Protein AF-A0A7C8UZ06-F1 (afdb_monomer_lite)

Foldseek 3Di:
DPAQVLVVLVVDDAVPQQWHWDDAAPFIWIDRLPFFFDKIKGWADPPQDPVNVLVVVLLRQQLLLQCLVPLADASVVSRVVNNVCVVVSPSPDDSPPDPDPFDKAWDDDNTMIMIFTWPDQFDALPNDFDQPPDQDPNDGHIQGTWGDHNCVSSVDTDHDDPVSVVSCVVPVCSSSLRVSNTTRTNHPVSVVVD

pLDDT: mean 77.58, std 14.59, range [37.75, 96.0]

Radius of gyration: 18.13 Å; chains: 1; bounding box: 40×34×57 Å

Secondary structure (DSSP, 8-state):
-PPPHHHHHHHSPTTSTTEEEEEETTEEEEEETTSSB--EEEEPPTT--HHHHHHHHHHHHHHHHHHHH-TTS-HHHHHHHHHHTGGGS-TTS-TTSSSS--EEEEEE-SSEEEEEEES-SEE-SSSS--EEEEEETTEEEE-PPEE--GGGGGT-----SHHHHHHHHH-THHHHHHHHTTB-BSSHHHHTT-

InterPro domains:
  IPR009163 Ap4A phosphorylase 1/2 [PTHR38420] (28-189)
  IPR019200 ATP adenylyltransferase, C-terminal [PF09830] (34-184)
  IPR043171 Ap4A phosphorylase 1/2-like [G3DSA:3.30.428.70] (11-193)

Organism: Orbilia oligospora (NCBI:txid2813651)

Sequence (194 aa):
MDELWAKQIFDASPGENGIVEGKVGNLKVRYQSKVMYKHYFMKIHEGCEQEELWRMYSTLLSLAEYTLSHPTISADVVLREIDERWDSISTTQRPMDVDIPFSYNMAFTKEWMGILPRTTETVYVVDQEEESGAVVDGVAVKCPGLNLNGTAMAGMALVRTRKEMNVVLADPGYIARTIGGIGVPQQEAHRASL

Structure (mmCIF, N/CA/C/O backbone):
data_AF-A0A7C8UZ06-F1
#
_entry.id   AF-A0A7C8UZ06-F1
#
loop_
_atom_site.group_PDB
_atom_site.id
_atom_site.type_symbol
_atom_site.label_atom_id
_atom_site.label_alt_id
_atom_site.label_comp_id
_atom_site.label_asym_id
_atom_site.label_entity_id
_atom_site.label_seq_id
_atom_site.pdbx_PDB_ins_code
_atom_site.Cartn_x
_atom_site.Cartn_y
_atom_site.Cartn_z
_atom_site.occupancy
_atom_site.B_iso_or_equiv
_atom_site.auth_seq_id
_atom_site.auth_comp_id
_atom_site.auth_asym_id
_atom_site.auth_atom_id
_atom_site.pdbx_PDB_model_num
ATOM 1 N N . MET A 1 1 ? -15.569 -6.379 -16.287 1.00 37.75 1 MET A N 1
ATOM 2 C CA . MET A 1 1 ? -14.500 -5.465 -15.845 1.00 37.75 1 MET A CA 1
ATOM 3 C C . MET A 1 1 ? -14.201 -5.918 -14.439 1.00 37.75 1 MET A C 1
ATOM 5 O O . MET A 1 1 ? -15.062 -5.737 -13.588 1.00 37.75 1 MET A O 1
ATOM 9 N N . ASP A 1 2 ? -13.109 -6.650 -14.254 1.00 46.25 2 ASP A N 1
ATOM 10 C CA . ASP A 1 2 ? -12.741 -7.151 -12.932 1.00 46.25 2 ASP A CA 1
ATOM 11 C C . ASP A 1 2 ? -12.525 -5.949 -12.009 1.00 46.25 2 ASP A C 1
ATOM 13 O O . ASP A 1 2 ? -11.940 -4.941 -12.412 1.00 46.25 2 ASP A O 1
ATOM 17 N N . GLU A 1 3 ? -13.113 -6.004 -10.819 1.00 55.41 3 GLU A N 1
ATOM 18 C CA . GLU A 1 3 ? -13.092 -4.895 -9.869 1.00 55.41 3 GLU A CA 1
ATOM 19 C C . GLU A 1 3 ? -11.652 -4.530 -9.484 1.00 55.41 3 GLU A C 1
ATOM 21 O O . GLU A 1 3 ? -10.770 -5.391 -9.469 1.00 55.41 3 GLU A O 1
ATOM 26 N N . LEU A 1 4 ? -11.409 -3.249 -9.166 1.00 63.16 4 LEU A N 1
ATOM 27 C CA . LEU A 1 4 ? -10.105 -2.770 -8.693 1.00 63.16 4 LEU A CA 1
ATOM 28 C C . LEU A 1 4 ? -9.598 -3.699 -7.580 1.00 63.16 4 LEU A C 1
ATOM 30 O O . LEU A 1 4 ? -10.337 -3.989 -6.642 1.00 63.16 4 LEU A O 1
ATOM 34 N N . TRP A 1 5 ? -8.343 -4.145 -7.650 1.00 70.00 5 TRP A N 1
ATOM 35 C CA . TRP A 1 5 ? -7.801 -5.134 -6.702 1.00 70.00 5 TRP A CA 1
ATOM 36 C C . TRP A 1 5 ? -7.900 -4.682 -5.230 1.00 70.00 5 TRP A C 1
ATOM 38 O O . TRP A 1 5 ? -8.079 -5.500 -4.331 1.00 70.00 5 TRP A O 1
ATOM 48 N N . ALA A 1 6 ? -7.856 -3.369 -4.984 1.00 67.12 6 ALA A N 1
ATOM 49 C CA . ALA A 1 6 ? -8.066 -2.779 -3.663 1.00 67.12 6 ALA A CA 1
ATOM 50 C C . ALA A 1 6 ? -9.500 -2.965 -3.129 1.00 67.12 6 ALA A C 1
ATOM 52 O O . ALA A 1 6 ? -9.703 -2.924 -1.926 1.00 67.12 6 ALA A O 1
ATOM 53 N N . LYS A 1 7 ? -10.498 -3.193 -3.990 1.00 71.81 7 LYS A N 1
ATOM 54 C CA . LYS A 1 7 ? -11.861 -3.569 -3.583 1.00 71.81 7 LYS A CA 1
ATOM 55 C C . LYS A 1 7 ? -11.932 -5.055 -3.218 1.00 71.81 7 LYS A C 1
ATOM 57 O O . LYS A 1 7 ? -12.437 -5.412 -2.158 1.00 71.81 7 LYS A O 1
ATOM 62 N N . GLN A 1 8 ? -11.274 -5.896 -4.018 1.00 77.56 8 GLN A N 1
ATOM 63 C CA . GLN A 1 8 ? -11.192 -7.344 -3.790 1.00 77.56 8 GLN A CA 1
ATOM 64 C C . GLN A 1 8 ? -10.600 -7.696 -2.414 1.00 77.56 8 GLN A C 1
ATOM 66 O O . GLN A 1 8 ? -10.986 -8.700 -1.817 1.00 77.56 8 GLN A O 1
ATOM 71 N N . ILE A 1 9 ? -9.703 -6.858 -1.870 1.00 83.88 9 ILE A N 1
ATOM 72 C CA . ILE A 1 9 ? -9.133 -7.059 -0.526 1.00 83.88 9 ILE A CA 1
ATOM 73 C C . ILE A 1 9 ? -10.192 -7.007 0.591 1.00 83.88 9 ILE A C 1
ATOM 75 O O . ILE A 1 9 ? -9.979 -7.561 1.672 1.00 83.88 9 ILE A O 1
ATOM 79 N N . PHE A 1 10 ? -11.321 -6.333 0.353 1.00 85.81 10 PHE A N 1
ATOM 80 C CA . PHE A 1 10 ? -12.413 -6.171 1.312 1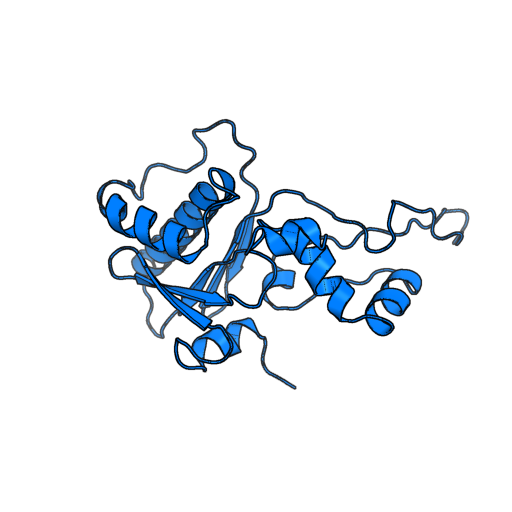.00 85.81 10 PHE A CA 1
ATOM 81 C C . PHE A 1 10 ? -13.588 -7.112 1.066 1.00 85.81 10 PHE A C 1
ATOM 83 O O . PHE A 1 10 ? -14.359 -7.339 2.000 1.00 85.81 10 PHE A O 1
ATOM 90 N N . ASP A 1 11 ? -13.697 -7.667 -0.140 1.00 84.12 11 ASP A N 1
ATOM 91 C CA . ASP A 1 11 ? -14.756 -8.609 -0.508 1.00 84.12 11 ASP A CA 1
ATOM 92 C C . ASP A 1 11 ? -14.395 -10.063 -0.169 1.00 84.12 11 ASP A C 1
ATOM 94 O O . ASP A 1 11 ? -15.278 -10.869 0.114 1.00 84.12 11 ASP A O 1
ATOM 98 N N . ALA A 1 12 ? -13.103 -10.400 -0.138 1.00 82.25 12 ALA A N 1
ATOM 99 C CA . ALA A 1 12 ? -12.632 -11.723 0.268 1.00 82.25 12 ALA A CA 1
ATOM 100 C C . ALA A 1 12 ? -12.393 -11.839 1.788 1.00 82.25 12 ALA A C 1
ATOM 102 O O . ALA A 1 12 ? -12.172 -10.846 2.503 1.00 82.25 12 ALA A O 1
ATOM 103 N N . SER A 1 13 ? -12.442 -13.078 2.290 1.00 85.00 13 SER A N 1
ATOM 104 C CA . SER A 1 13 ? -12.234 -13.365 3.712 1.00 85.00 13 SER A CA 1
ATOM 105 C C . SER A 1 13 ? -10.745 -13.285 4.075 1.00 85.00 13 SER A C 1
ATOM 107 O O . SER A 1 13 ? -9.892 -13.673 3.272 1.00 85.00 13 SER A O 1
ATOM 109 N N . PRO A 1 14 ? -10.383 -12.831 5.291 1.00 85.25 14 PRO A N 1
ATOM 110 C CA . PRO A 1 14 ? -9.006 -12.940 5.768 1.00 85.25 14 PRO A CA 1
ATOM 111 C C . PRO A 1 14 ? -8.499 -14.389 5.695 1.00 85.25 14 PRO A C 1
ATOM 113 O O . PRO A 1 14 ? -9.213 -15.320 6.058 1.00 85.25 14 PRO A O 1
ATOM 116 N N . GLY A 1 15 ? -7.266 -14.576 5.223 1.00 81.31 15 GLY A N 1
ATOM 117 C CA . GLY A 1 15 ? -6.659 -15.885 4.960 1.00 81.31 15 GLY A CA 1
ATOM 118 C C . GLY A 1 15 ? -6.875 -16.401 3.533 1.00 81.31 15 GLY A C 1
ATOM 119 O O . GLY A 1 15 ? -6.100 -17.234 3.062 1.00 81.31 15 GLY A O 1
ATOM 120 N N . GLU A 1 16 ? -7.857 -15.874 2.798 1.00 84.88 16 GLU A N 1
ATOM 121 C CA . GLU A 1 16 ? -8.071 -16.218 1.393 1.00 84.88 16 GLU A CA 1
ATOM 122 C C . GLU A 1 16 ? -7.206 -15.353 0.479 1.00 84.88 16 GLU A C 1
ATOM 124 O O . GLU A 1 16 ? -6.967 -14.172 0.728 1.00 84.88 16 GLU A O 1
ATOM 129 N N . ASN A 1 17 ? -6.720 -15.945 -0.614 1.00 82.19 17 ASN A N 1
ATOM 130 C CA . ASN A 1 17 ? -5.980 -15.236 -1.660 1.00 82.19 17 ASN A CA 1
ATOM 131 C C . ASN A 1 17 ? -4.790 -14.391 -1.170 1.00 82.19 17 ASN A C 1
ATOM 133 O O . ASN A 1 17 ? -4.358 -13.499 -1.889 1.00 82.19 17 ASN A O 1
ATOM 137 N N . GLY A 1 18 ? -4.216 -14.708 -0.003 1.00 85.88 18 GLY A N 1
ATOM 138 C CA . GLY A 1 18 ? -3.097 -13.972 0.594 1.00 85.88 18 GLY A CA 1
ATOM 139 C C . GLY A 1 18 ? -3.490 -12.696 1.346 1.00 85.88 18 GLY A C 1
ATOM 140 O O . GLY A 1 18 ? -2.602 -11.956 1.772 1.00 85.88 18 GLY A O 1
ATOM 141 N N . ILE A 1 19 ? -4.784 -12.440 1.539 1.00 91.06 19 ILE A N 1
ATOM 142 C CA . ILE A 1 19 ? -5.275 -11.314 2.333 1.00 91.06 19 ILE A CA 1
ATOM 143 C C . ILE A 1 19 ? -5.019 -11.601 3.805 1.00 91.06 19 ILE A C 1
ATOM 145 O O . ILE A 1 19 ? -5.432 -12.634 4.331 1.00 91.06 19 ILE A O 1
ATOM 149 N N . VAL A 1 20 ? -4.373 -10.662 4.480 1.00 93.19 20 VAL A N 1
ATOM 150 C CA . VAL A 1 20 ? -4.134 -10.716 5.919 1.00 93.19 20 VAL A CA 1
ATOM 151 C C . VAL A 1 20 ? -4.866 -9.550 6.568 1.00 93.19 20 VAL A C 1
ATOM 153 O O . VAL A 1 20 ? -4.785 -8.422 6.086 1.00 93.19 20 VAL A O 1
ATOM 156 N N . GLU A 1 21 ? -5.594 -9.829 7.649 1.00 95.31 21 GLU A N 1
ATOM 157 C CA . GLU A 1 21 ? -6.237 -8.822 8.498 1.00 95.31 21 GLU A CA 1
ATOM 158 C C . GLU A 1 21 ? -5.517 -8.788 9.846 1.00 95.31 21 GLU A C 1
ATOM 160 O O . GLU A 1 21 ? -5.348 -9.817 10.499 1.00 95.31 21 GLU A O 1
ATOM 165 N N . GLY A 1 22 ? -5.103 -7.595 10.248 1.00 94.25 22 GLY A N 1
ATOM 166 C CA . GLY A 1 22 ? -4.663 -7.281 11.596 1.00 94.25 22 GLY A CA 1
ATOM 167 C C . GLY A 1 22 ? -5.470 -6.115 12.153 1.00 94.25 22 GLY A C 1
ATOM 168 O O . GLY A 1 22 ? -6.496 -5.703 11.598 1.00 94.25 22 GLY A O 1
ATOM 169 N N . LYS A 1 23 ? -4.994 -5.562 13.262 1.00 94.25 23 LYS A N 1
ATOM 170 C CA . LYS A 1 23 ? -5.592 -4.389 13.888 1.00 94.25 23 LYS A CA 1
ATOM 171 C C . LYS A 1 23 ? -4.517 -3.462 14.427 1.00 94.25 23 LYS A C 1
ATOM 173 O O . LYS A 1 23 ? -3.405 -3.907 14.689 1.00 94.25 23 LYS A O 1
ATOM 178 N N . VAL A 1 24 ? -4.895 -2.204 14.590 1.00 90.62 24 VAL A N 1
ATOM 179 C CA . VAL A 1 24 ? -4.159 -1.201 15.352 1.00 90.62 24 VAL A CA 1
ATOM 180 C C . VAL A 1 24 ? -5.181 -0.470 16.222 1.00 90.62 24 VAL A C 1
ATOM 182 O O . VAL A 1 24 ? -6.122 0.145 15.713 1.00 90.62 24 VAL A O 1
ATOM 185 N N . GLY A 1 25 ? -5.066 -0.619 17.538 1.00 88.62 25 GLY A N 1
ATOM 186 C CA . GLY A 1 25 ? -6.110 -0.250 18.481 1.00 88.62 25 GLY A CA 1
ATOM 187 C C . GLY A 1 25 ? -7.406 -1.016 18.199 1.00 88.62 25 GLY A C 1
ATOM 188 O O . GLY A 1 25 ? -7.462 -2.249 18.236 1.00 88.62 25 GLY A O 1
ATOM 189 N N . ASN A 1 26 ? -8.476 -0.276 17.909 1.00 89.50 26 ASN A N 1
ATOM 190 C CA . ASN A 1 26 ? -9.778 -0.822 17.520 1.00 89.50 26 ASN A CA 1
ATOM 191 C C . ASN A 1 26 ? -9.995 -0.866 15.997 1.00 89.50 26 ASN A C 1
ATOM 193 O O . ASN A 1 26 ? -11.056 -1.300 15.546 1.00 89.50 26 ASN A O 1
ATOM 197 N N . LEU A 1 27 ? -9.026 -0.407 15.206 1.00 92.75 27 LEU A N 1
ATOM 198 C CA . LEU A 1 27 ? -9.174 -0.258 13.768 1.00 92.75 27 LEU A CA 1
ATOM 199 C C . LEU A 1 27 ? -8.621 -1.475 13.031 1.00 92.75 27 LEU A C 1
ATOM 201 O O . LEU A 1 27 ? -7.516 -1.939 13.307 1.00 92.75 27 LEU A O 1
ATOM 205 N N . LYS A 1 28 ? -9.385 -1.983 12.062 1.00 95.19 28 LYS A N 1
ATOM 206 C CA . LYS A 1 28 ? -8.977 -3.119 11.229 1.00 95.19 28 LYS A CA 1
ATOM 207 C C . LYS A 1 28 ? -8.118 -2.656 10.064 1.00 95.19 28 LYS A C 1
ATOM 209 O O . LYS A 1 28 ? -8.512 -1.754 9.323 1.00 95.19 28 LYS A O 1
ATOM 214 N N . VAL A 1 29 ? -6.992 -3.331 9.867 1.00 96.00 29 VAL A N 1
ATOM 215 C CA . VAL A 1 29 ? -6.051 -3.048 8.783 1.00 96.00 29 VAL A CA 1
ATOM 216 C C . VAL A 1 29 ? -5.825 -4.320 7.978 1.00 96.00 29 VAL A C 1
ATOM 218 O O . VAL A 1 29 ? -5.604 -5.389 8.545 1.00 96.00 29 VAL A O 1
ATOM 221 N N . ARG A 1 30 ? -5.879 -4.217 6.650 1.00 95.19 30 ARG A N 1
ATOM 222 C CA . ARG A 1 30 ? -5.634 -5.324 5.720 1.00 95.19 30 ARG A CA 1
ATOM 223 C C . ARG A 1 30 ? -4.439 -5.055 4.819 1.00 95.19 30 ARG A C 1
ATOM 225 O O . ARG A 1 30 ? -4.183 -3.914 4.444 1.00 95.19 30 ARG A O 1
ATOM 232 N N . TYR A 1 31 ? -3.754 -6.120 4.425 1.00 93.31 31 TYR A N 1
ATOM 233 C CA . TYR A 1 31 ? -2.749 -6.098 3.362 1.00 93.31 31 TYR A CA 1
ATOM 234 C C . TYR A 1 31 ? -2.773 -7.405 2.561 1.00 93.31 31 TYR A C 1
ATOM 236 O O . TYR A 1 31 ? -3.315 -8.419 3.003 1.00 93.31 31 TYR A O 1
ATOM 244 N N . GLN A 1 32 ? -2.192 -7.381 1.364 1.00 90.12 32 GLN A N 1
ATOM 245 C CA . GLN A 1 32 ? -2.092 -8.521 0.459 1.00 90.12 32 GLN A CA 1
ATOM 246 C C . GLN A 1 32 ? -0.661 -9.075 0.470 1.00 90.12 32 GLN A C 1
ATOM 248 O O . GLN A 1 32 ? 0.247 -8.512 -0.135 1.00 90.12 32 GLN A O 1
ATOM 253 N N . SER A 1 33 ? -0.457 -10.208 1.140 1.00 88.81 33 SER A N 1
ATOM 254 C CA . SER A 1 33 ? 0.863 -10.836 1.313 1.00 88.81 33 SER A CA 1
ATOM 255 C C . SER A 1 33 ? 1.511 -11.325 0.013 1.00 88.81 33 SER A C 1
ATOM 257 O O . SER A 1 33 ? 2.730 -11.482 -0.032 1.00 88.81 33 SER A O 1
ATOM 259 N N . LYS A 1 34 ? 0.720 -11.559 -1.044 1.00 84.50 34 LYS A N 1
ATOM 260 C CA . LYS A 1 34 ? 1.221 -11.987 -2.362 1.00 84.50 34 LYS A CA 1
ATOM 261 C C . LYS A 1 34 ? 1.750 -10.841 -3.224 1.00 84.50 34 LYS A C 1
ATOM 263 O O . LYS A 1 34 ? 2.386 -11.091 -4.243 1.00 84.50 34 LYS A O 1
ATOM 268 N N . VAL A 1 35 ? 1.466 -9.595 -2.855 1.00 83.62 35 VAL A N 1
ATOM 269 C CA . VAL A 1 35 ? 1.994 -8.419 -3.552 1.00 83.62 35 VAL A CA 1
ATOM 270 C C . VAL A 1 35 ? 3.430 -8.174 -3.084 1.00 83.62 35 VAL A C 1
ATOM 272 O O . VAL A 1 35 ? 3.765 -8.382 -1.920 1.00 83.62 35 VAL A O 1
ATOM 275 N N . MET A 1 36 ? 4.305 -7.759 -4.003 1.00 83.62 36 MET A N 1
ATOM 276 C CA . MET A 1 36 ? 5.751 -7.709 -3.748 1.00 83.62 36 MET A CA 1
ATOM 277 C C . MET A 1 36 ? 6.188 -6.622 -2.759 1.00 83.62 36 MET A C 1
ATOM 279 O O . MET A 1 36 ? 7.301 -6.695 -2.240 1.00 83.62 36 MET A O 1
ATOM 283 N N . TYR A 1 37 ? 5.319 -5.659 -2.461 1.00 87.19 37 TYR A N 1
ATOM 284 C CA . TYR A 1 37 ? 5.580 -4.506 -1.605 1.00 87.19 37 TYR A CA 1
ATOM 285 C C . TYR A 1 37 ? 4.543 -4.380 -0.487 1.00 87.19 37 TYR A C 1
ATOM 287 O O . TYR A 1 37 ? 3.369 -4.728 -0.649 1.00 87.19 37 TYR A O 1
ATOM 295 N N . LYS A 1 38 ? 4.977 -3.794 0.626 1.00 91.69 38 LYS A N 1
ATOM 296 C CA . LYS A 1 38 ? 4.145 -3.479 1.781 1.00 91.69 38 LYS A CA 1
ATOM 297 C C . LYS A 1 38 ? 3.203 -2.335 1.469 1.00 91.69 38 LYS A C 1
ATOM 299 O O . LYS A 1 38 ? 3.581 -1.315 0.894 1.00 91.69 38 LYS A O 1
ATOM 304 N N . HIS A 1 39 ? 1.969 -2.525 1.884 1.00 92.88 39 HIS A N 1
ATOM 305 C CA . HIS A 1 39 ? 0.884 -1.574 1.763 1.00 92.88 39 HIS A CA 1
ATOM 306 C C . HIS A 1 39 ? -0.143 -1.912 2.839 1.00 92.88 39 HIS A C 1
ATOM 308 O O . HIS A 1 39 ? -0.201 -3.050 3.304 1.00 92.88 39 HIS A O 1
ATOM 314 N N . TYR A 1 40 ? -0.961 -0.941 3.217 1.00 94.94 40 TYR A N 1
ATOM 315 C CA . TYR A 1 40 ? -1.958 -1.121 4.265 1.00 94.94 40 TYR A CA 1
ATOM 316 C C . TYR A 1 40 ? -3.256 -0.455 3.839 1.00 94.94 40 TYR A C 1
ATOM 318 O O . TYR A 1 40 ? -3.235 0.667 3.337 1.00 94.94 40 TYR A O 1
ATOM 326 N N . PHE A 1 41 ? -4.375 -1.144 4.035 1.00 94.94 41 PHE A N 1
ATOM 327 C CA . PHE A 1 41 ? -5.705 -0.674 3.678 1.00 94.94 41 PHE A CA 1
ATOM 328 C C . PHE A 1 41 ? -6.660 -0.773 4.857 1.00 94.94 41 PHE A C 1
ATOM 330 O O . PHE A 1 41 ? -6.600 -1.703 5.659 1.00 94.94 41 PHE A O 1
ATOM 337 N N . MET A 1 42 ? -7.596 0.162 4.919 1.00 95.19 42 MET A N 1
ATOM 338 C CA . MET A 1 42 ? -8.674 0.185 5.897 1.00 95.19 42 MET A CA 1
ATOM 339 C C . MET A 1 42 ? -9.994 0.448 5.186 1.00 95.19 42 MET A C 1
ATOM 341 O O . MET A 1 42 ? -10.056 1.271 4.270 1.00 95.19 42 MET A O 1
ATOM 345 N N . LYS A 1 43 ? -11.047 -0.255 5.603 1.00 93.94 43 LYS A N 1
ATOM 346 C CA . LYS A 1 43 ? -12.386 -0.084 5.039 1.00 93.94 43 LYS A CA 1
ATOM 347 C C . LYS A 1 43 ? -13.024 1.168 5.629 1.00 93.94 43 LYS A C 1
ATOM 349 O O . LYS A 1 43 ? -13.019 1.332 6.844 1.00 93.94 43 LYS A O 1
ATOM 354 N N . ILE A 1 44 ? -13.584 2.013 4.776 1.00 93.38 44 ILE A N 1
ATOM 355 C CA . ILE A 1 44 ? -14.446 3.125 5.173 1.00 93.38 44 ILE A CA 1
ATOM 356 C C . ILE A 1 44 ? -15.870 2.592 5.104 1.00 93.38 44 ILE A C 1
ATOM 358 O O . ILE A 1 44 ? -16.324 2.142 4.050 1.00 93.38 44 ILE A O 1
ATOM 362 N N . HIS A 1 45 ? -16.561 2.577 6.238 1.00 90.12 45 HIS A N 1
ATOM 363 C CA . HIS A 1 45 ? -17.964 2.192 6.265 1.00 90.12 45 HIS A CA 1
ATOM 364 C C . HIS A 1 45 ? -18.867 3.394 5.983 1.00 90.12 45 HIS A C 1
ATOM 366 O O . HIS A 1 45 ? -18.469 4.556 6.089 1.00 90.12 45 HIS A O 1
ATOM 372 N N . GLU A 1 46 ? -20.117 3.106 5.636 1.00 90.12 46 GLU A N 1
ATOM 373 C CA . GLU A 1 46 ? -21.142 4.135 5.519 1.00 90.12 46 GLU A CA 1
ATOM 374 C C . GLU A 1 46 ? -21.336 4.836 6.876 1.00 90.12 46 GLU A C 1
ATOM 376 O O . GLU A 1 46 ? -21.371 4.180 7.919 1.00 90.12 46 GLU A O 1
ATOM 381 N N . GLY A 1 47 ? -21.394 6.170 6.871 1.00 90.25 47 GLY A N 1
ATOM 382 C CA . GLY A 1 47 ? -21.493 6.975 8.095 1.00 90.25 47 GLY A CA 1
ATOM 383 C C . GLY A 1 47 ? -20.187 7.135 8.883 1.00 90.25 47 GLY A C 1
ATOM 384 O O . GLY A 1 47 ? -20.239 7.490 10.053 1.00 90.25 47 GLY A O 1
ATOM 385 N N . CYS A 1 48 ? -19.025 6.858 8.282 1.00 91.56 48 CYS A N 1
ATOM 386 C CA . CYS A 1 48 ? -17.731 7.134 8.908 1.00 91.56 48 CYS A CA 1
ATOM 387 C C . CYS A 1 48 ? -17.554 8.645 9.161 1.00 91.56 48 CYS A C 1
ATOM 389 O O . CYS A 1 48 ? -17.593 9.451 8.226 1.00 91.56 48 CYS A O 1
ATOM 391 N N . GLU A 1 49 ? -17.369 9.018 10.428 1.00 93.75 49 GLU A N 1
ATOM 392 C CA . GLU A 1 49 ? -17.257 10.411 10.870 1.00 93.75 49 GLU A CA 1
ATOM 393 C C . GLU A 1 49 ? -15.842 10.974 10.657 1.00 93.75 49 GLU A C 1
ATOM 395 O O . GLU A 1 49 ? -14.856 10.242 10.536 1.00 93.75 49 GLU A O 1
ATOM 400 N N . GLN A 1 50 ? -15.709 12.305 10.666 1.00 90.81 50 GLN A N 1
ATOM 401 C CA . GLN A 1 50 ? -14.422 12.980 10.438 1.00 90.81 50 GLN A CA 1
ATOM 402 C C . GLN A 1 50 ? -13.324 12.537 11.424 1.00 90.81 50 GLN A C 1
ATOM 404 O O . GLN A 1 50 ? -12.165 12.388 11.032 1.00 90.81 50 GLN A O 1
ATOM 409 N N . GLU A 1 51 ? -13.672 12.318 12.693 1.00 89.69 51 GLU A N 1
ATOM 410 C CA . GLU A 1 51 ? -12.724 11.866 13.720 1.00 89.69 51 GLU A CA 1
ATOM 411 C C . GLU A 1 51 ? -12.204 10.451 13.448 1.00 89.69 51 GLU A C 1
ATOM 413 O O . GLU A 1 51 ? -11.028 10.156 13.673 1.00 89.69 51 GLU A O 1
ATOM 418 N N . GLU A 1 52 ? -13.061 9.574 12.931 1.00 90.75 52 GLU A N 1
ATOM 419 C CA . GLU A 1 52 ? -12.676 8.217 12.572 1.00 90.75 52 GLU A CA 1
ATOM 420 C C . GLU A 1 52 ? -11.781 8.217 11.333 1.00 90.75 52 GLU A C 1
ATOM 422 O O . GLU A 1 52 ? -10.712 7.609 11.362 1.00 90.75 52 GLU A O 1
ATOM 427 N N . LEU A 1 53 ? -12.124 8.994 10.300 1.00 92.19 53 LEU A N 1
ATOM 428 C CA . LEU A 1 53 ? -11.261 9.193 9.131 1.00 92.19 53 LEU A CA 1
ATOM 429 C C . LEU A 1 53 ? -9.877 9.725 9.522 1.00 92.19 53 LEU A C 1
ATOM 431 O O . LEU A 1 53 ? -8.862 9.268 8.992 1.00 92.19 53 LEU A O 1
ATOM 435 N N . TRP A 1 54 ? -9.818 10.663 10.471 1.00 90.06 54 TRP A N 1
ATOM 436 C CA . TRP A 1 54 ? -8.556 11.176 11.001 1.00 90.06 54 TRP A CA 1
ATOM 437 C C . TRP A 1 54 ? -7.741 10.087 11.710 1.00 90.06 54 TRP A C 1
ATOM 439 O O . TRP A 1 54 ? -6.526 9.981 11.508 1.00 90.06 54 TRP A O 1
ATOM 449 N N . ARG A 1 55 ? -8.399 9.241 12.508 1.00 89.88 55 ARG A N 1
ATOM 450 C CA . ARG A 1 55 ? -7.756 8.095 13.163 1.00 89.88 55 ARG A CA 1
ATOM 451 C C . ARG A 1 55 ? -7.239 7.078 12.150 1.00 89.88 55 ARG A C 1
ATOM 453 O O . ARG A 1 55 ? -6.106 6.625 12.297 1.00 89.88 55 ARG A O 1
ATOM 460 N N . MET A 1 56 ? -8.007 6.765 11.107 1.00 93.50 56 MET A N 1
ATOM 461 C CA . MET A 1 56 ? -7.570 5.891 10.010 1.00 93.50 56 MET A CA 1
ATOM 462 C C . MET A 1 56 ? -6.328 6.457 9.315 1.00 93.50 56 MET A C 1
ATOM 464 O O . MET A 1 56 ? -5.323 5.763 9.177 1.00 93.50 56 MET A O 1
ATOM 468 N N . TYR A 1 57 ? -6.363 7.740 8.947 1.00 92.25 57 TYR A N 1
ATOM 469 C CA . TYR A 1 57 ? -5.241 8.436 8.318 1.00 92.25 57 TYR A CA 1
ATOM 470 C C . TYR A 1 57 ? -3.974 8.386 9.179 1.00 92.25 57 TYR A C 1
ATOM 472 O O . TYR A 1 57 ? -2.904 8.010 8.702 1.00 92.25 57 TYR A O 1
ATOM 480 N N . SER A 1 58 ? -4.106 8.706 10.467 1.00 89.06 58 SER A N 1
ATOM 481 C CA . SER A 1 58 ? -2.985 8.711 11.413 1.00 89.06 58 SER A CA 1
ATOM 482 C C . SER A 1 58 ? -2.412 7.305 11.611 1.00 89.06 58 SER A C 1
ATOM 484 O O . SER A 1 58 ? -1.198 7.131 11.600 1.00 89.06 58 SER A O 1
ATOM 486 N N . THR A 1 59 ? -3.281 6.290 11.691 1.00 91.50 59 THR A N 1
ATOM 487 C CA . THR A 1 59 ? -2.888 4.872 11.768 1.00 91.50 59 THR A CA 1
ATOM 488 C C . THR A 1 59 ? -2.042 4.464 10.567 1.00 91.50 59 THR A C 1
ATOM 490 O O . THR A 1 59 ? -0.960 3.898 10.719 1.00 91.50 59 THR A O 1
ATOM 493 N N . LEU A 1 60 ? -2.524 4.764 9.359 1.00 93.75 60 LEU A N 1
ATOM 494 C CA . LEU A 1 60 ? -1.830 4.428 8.121 1.00 93.75 60 LEU A CA 1
ATOM 495 C C . LEU A 1 60 ? -0.474 5.135 8.024 1.00 93.75 60 LEU A C 1
ATOM 497 O O . LEU A 1 60 ? 0.510 4.502 7.642 1.00 93.75 60 LEU A O 1
ATOM 501 N N . LEU A 1 61 ? -0.395 6.408 8.422 1.00 90.88 61 LEU A N 1
ATOM 502 C CA . LEU A 1 61 ? 0.875 7.132 8.480 1.00 90.88 61 LEU A CA 1
ATOM 503 C C . LEU A 1 61 ? 1.881 6.474 9.428 1.00 90.88 61 LEU A C 1
ATOM 505 O O . LEU A 1 61 ? 3.020 6.257 9.018 1.00 90.88 61 LEU A O 1
ATOM 509 N N . SER A 1 62 ? 1.470 6.108 10.645 1.00 88.62 62 SER A N 1
ATOM 510 C CA . SER A 1 62 ? 2.354 5.435 11.607 1.00 88.62 62 SER A CA 1
ATOM 511 C C . SER A 1 62 ? 2.854 4.090 11.081 1.00 88.62 62 SER A C 1
ATOM 513 O O . SER A 1 62 ? 4.033 3.768 11.217 1.00 88.62 62 SER A O 1
ATOM 515 N N . LEU A 1 63 ? 1.990 3.319 10.413 1.00 92.50 63 LEU A N 1
ATOM 516 C CA . LEU A 1 63 ? 2.398 2.074 9.761 1.00 92.50 63 LEU A CA 1
ATOM 517 C C . LEU A 1 63 ? 3.431 2.326 8.661 1.00 92.50 63 LEU A C 1
ATOM 519 O O . LEU A 1 63 ? 4.410 1.583 8.555 1.00 92.50 63 LEU A O 1
ATOM 523 N N . ALA A 1 64 ? 3.243 3.366 7.849 1.00 91.50 64 ALA A N 1
ATOM 524 C CA . ALA A 1 64 ? 4.177 3.696 6.783 1.00 91.50 64 ALA A CA 1
ATOM 525 C C . ALA A 1 64 ? 5.536 4.159 7.309 1.00 91.50 64 ALA A C 1
ATOM 527 O O . ALA A 1 64 ? 6.566 3.691 6.826 1.00 91.50 64 ALA A O 1
ATOM 528 N N . GLU A 1 65 ? 5.544 5.019 8.322 1.00 86.44 65 GLU A N 1
ATOM 529 C CA . GLU A 1 65 ? 6.763 5.502 8.972 1.00 86.44 65 GLU A CA 1
ATOM 530 C C . GLU A 1 65 ? 7.550 4.348 9.595 1.00 86.44 65 GLU A C 1
ATOM 532 O O . GLU A 1 65 ? 8.749 4.188 9.343 1.00 86.44 65 GLU A O 1
ATOM 537 N N . TYR A 1 66 ? 6.862 3.490 10.350 1.00 87.88 66 TYR A N 1
ATOM 538 C CA . TYR A 1 66 ? 7.491 2.339 10.981 1.00 87.88 66 TYR A CA 1
ATOM 539 C C . TYR A 1 66 ? 8.071 1.377 9.951 1.00 87.88 66 TYR A C 1
ATOM 541 O O . TYR A 1 66 ? 9.181 0.875 10.119 1.00 87.88 66 TYR A O 1
ATOM 549 N N . THR A 1 67 ? 7.342 1.167 8.853 1.00 90.62 67 THR A N 1
ATOM 550 C CA . THR A 1 67 ? 7.784 0.327 7.739 1.00 90.62 67 THR A CA 1
ATOM 551 C C . THR A 1 67 ? 9.041 0.879 7.068 1.00 90.62 67 THR A C 1
ATOM 553 O O . THR A 1 67 ? 9.920 0.100 6.706 1.00 90.62 67 THR A O 1
ATOM 556 N N . LEU A 1 68 ? 9.148 2.201 6.900 1.00 86.06 68 LEU A N 1
ATOM 557 C CA . LEU A 1 68 ? 10.330 2.844 6.314 1.00 86.06 68 LEU A CA 1
ATOM 558 C C . LEU A 1 68 ? 11.533 2.810 7.258 1.00 86.06 68 LEU A C 1
ATOM 560 O O . LEU A 1 68 ? 12.654 2.601 6.801 1.00 86.06 68 LEU A O 1
ATOM 564 N N . SER A 1 69 ? 11.296 2.946 8.564 1.00 83.94 69 SER A N 1
ATOM 565 C CA . SER A 1 69 ? 12.333 2.803 9.594 1.00 83.94 69 SER A CA 1
ATOM 566 C C . SER A 1 69 ? 12.809 1.353 9.758 1.00 83.94 69 SER A C 1
ATOM 568 O O . SER A 1 69 ? 13.950 1.116 10.148 1.00 83.94 69 SER A O 1
ATOM 570 N N . HIS A 1 70 ? 11.960 0.375 9.422 1.00 86.25 70 HIS A N 1
ATOM 571 C CA . HIS A 1 70 ? 12.235 -1.056 9.582 1.00 86.25 70 HIS A CA 1
ATOM 572 C C . HIS A 1 70 ? 11.905 -1.855 8.305 1.00 86.25 70 HIS A C 1
ATOM 574 O O . HIS A 1 70 ? 11.034 -2.734 8.307 1.00 86.25 70 HIS A O 1
ATOM 580 N N . PRO A 1 71 ? 12.606 -1.601 7.185 1.00 86.19 71 PRO A N 1
ATOM 581 C CA . PRO A 1 71 ? 12.212 -2.113 5.872 1.00 86.19 71 PRO A CA 1
ATOM 582 C C . PRO A 1 71 ? 12.300 -3.640 5.741 1.00 86.19 71 PRO A C 1
ATOM 584 O O . PRO A 1 71 ? 11.680 -4.207 4.841 1.00 86.19 71 PRO A O 1
ATOM 587 N N . THR A 1 72 ? 13.024 -4.321 6.631 1.00 86.19 72 THR A N 1
ATOM 588 C CA . THR A 1 72 ? 13.186 -5.785 6.646 1.00 86.19 72 THR A CA 1
ATOM 589 C C . THR A 1 72 ? 12.137 -6.516 7.486 1.00 86.19 72 THR A C 1
ATOM 591 O O . THR A 1 72 ? 11.948 -7.714 7.298 1.00 86.19 72 THR A O 1
ATOM 594 N N . ILE A 1 73 ? 11.419 -5.822 8.375 1.00 89.25 73 ILE A N 1
ATOM 595 C CA . ILE A 1 73 ? 10.392 -6.427 9.237 1.00 89.25 73 ILE A CA 1
ATOM 596 C C . ILE A 1 73 ? 9.147 -6.758 8.408 1.00 89.25 73 ILE A C 1
ATOM 598 O O . ILE A 1 73 ? 8.744 -5.962 7.565 1.00 89.25 73 ILE A O 1
ATOM 602 N N . SER A 1 74 ? 8.519 -7.916 8.609 1.00 91.50 74 SER A N 1
ATOM 603 C CA . SER A 1 74 ? 7.314 -8.303 7.864 1.00 91.50 74 SER A CA 1
ATOM 604 C C . SER A 1 74 ? 6.088 -7.460 8.249 1.00 91.50 74 SER A C 1
ATOM 606 O O . SER A 1 74 ? 5.995 -6.934 9.357 1.00 91.50 74 SER A O 1
ATOM 608 N N . ALA A 1 75 ? 5.126 -7.314 7.331 1.00 92.75 75 ALA A N 1
ATOM 609 C CA . ALA A 1 75 ? 3.952 -6.455 7.540 1.00 92.75 75 ALA A CA 1
ATOM 610 C C . ALA A 1 75 ? 3.093 -6.862 8.758 1.00 92.75 75 ALA A C 1
ATOM 612 O O . ALA A 1 75 ? 2.548 -5.996 9.437 1.00 92.75 75 ALA A O 1
ATOM 613 N N . ASP A 1 76 ? 2.996 -8.157 9.068 1.00 93.44 76 ASP A N 1
ATOM 614 C CA . ASP A 1 76 ? 2.304 -8.665 10.260 1.00 93.44 76 ASP A CA 1
ATOM 615 C C . ASP A 1 76 ? 2.994 -8.236 11.562 1.00 93.44 76 ASP A C 1
ATOM 617 O O . ASP A 1 76 ? 2.321 -7.865 12.525 1.00 93.44 76 ASP A O 1
ATOM 621 N N . VAL A 1 77 ? 4.330 -8.228 11.582 1.00 92.94 77 VAL A N 1
ATOM 622 C CA . VAL A 1 77 ? 5.103 -7.766 12.739 1.00 92.94 77 VAL A CA 1
ATOM 623 C C . VAL A 1 77 ? 4.977 -6.253 12.895 1.00 92.94 77 VAL A C 1
ATOM 625 O O . VAL A 1 77 ? 4.767 -5.794 14.014 1.00 92.94 77 VAL A O 1
ATOM 628 N N . VAL A 1 78 ? 5.002 -5.490 11.794 1.00 92.62 78 VAL A N 1
ATOM 629 C CA . VAL A 1 78 ? 4.745 -4.038 11.822 1.00 92.62 78 VAL A CA 1
ATOM 630 C C . VAL A 1 78 ? 3.386 -3.735 12.457 1.00 92.62 78 VAL A C 1
ATOM 632 O O . VAL A 1 78 ? 3.306 -2.902 13.356 1.00 92.62 78 VAL A O 1
ATOM 635 N N . LEU A 1 79 ? 2.325 -4.426 12.024 1.00 94.06 79 LEU A N 1
ATOM 636 C CA . LEU A 1 79 ? 0.985 -4.245 12.589 1.00 94.06 79 LEU A CA 1
ATOM 637 C C . LEU A 1 79 ? 0.961 -4.534 14.092 1.00 94.06 79 LEU A C 1
ATOM 639 O O . LEU A 1 79 ? 0.422 -3.734 14.850 1.00 94.06 79 LEU A O 1
ATOM 643 N N . ARG A 1 80 ? 1.572 -5.643 14.525 1.00 94.25 80 ARG A N 1
ATOM 644 C CA . ARG A 1 80 ? 1.618 -6.029 15.942 1.00 94.25 80 ARG A CA 1
ATOM 645 C C . ARG A 1 80 ? 2.360 -5.000 16.798 1.00 94.25 80 ARG A C 1
ATOM 647 O O . ARG A 1 80 ? 1.853 -4.597 17.835 1.00 94.25 80 ARG A O 1
ATOM 654 N N . GLU A 1 81 ? 3.541 -4.567 16.370 1.00 92.44 81 GLU A N 1
ATOM 655 C CA . GLU A 1 81 ? 4.374 -3.643 17.154 1.00 92.44 81 GLU A CA 1
ATOM 656 C C . GLU A 1 81 ? 3.763 -2.238 17.243 1.00 92.44 81 GLU A C 1
ATOM 658 O O . GLU A 1 81 ? 3.920 -1.555 18.256 1.00 92.44 81 GLU A O 1
ATOM 663 N N . ILE A 1 82 ? 3.030 -1.818 16.209 1.00 90.62 82 ILE A N 1
ATOM 664 C CA . ILE A 1 82 ? 2.267 -0.569 16.231 1.00 90.62 82 ILE A CA 1
ATOM 665 C C . ILE A 1 82 ? 1.001 -0.695 17.086 1.00 90.62 82 ILE A C 1
ATOM 667 O O . ILE A 1 82 ? 0.708 0.236 17.832 1.00 90.62 82 ILE A O 1
ATOM 671 N N . ASP A 1 83 ? 0.290 -1.829 17.054 1.00 91.56 83 ASP A N 1
ATOM 672 C CA . ASP A 1 83 ? -0.853 -2.100 17.947 1.00 91.56 83 ASP A CA 1
ATOM 673 C C . ASP A 1 83 ? -0.434 -2.045 19.425 1.00 91.56 83 ASP A C 1
ATOM 675 O O . ASP A 1 83 ? -1.063 -1.358 20.225 1.00 91.56 83 ASP A O 1
ATOM 679 N N . GLU A 1 84 ? 0.685 -2.688 19.778 1.00 88.38 84 GLU A N 1
ATOM 680 C CA . GLU A 1 84 ? 1.235 -2.705 21.144 1.00 88.38 84 GLU A CA 1
ATOM 681 C C . GLU A 1 84 ? 1.622 -1.312 21.660 1.00 88.38 84 GLU A C 1
ATOM 683 O O . GLU A 1 84 ? 1.619 -1.062 22.866 1.00 88.38 84 GLU A O 1
ATOM 688 N N . ARG A 1 85 ? 1.965 -0.398 20.750 1.00 84.31 85 ARG A N 1
ATOM 689 C CA . ARG A 1 85 ? 2.382 0.971 21.068 1.00 84.31 85 ARG A CA 1
ATOM 690 C C . ARG A 1 85 ? 1.286 1.992 20.806 1.00 84.31 85 ARG A C 1
ATOM 692 O O . ARG A 1 85 ? 1.533 3.176 21.020 1.00 84.31 85 ARG A O 1
ATOM 699 N N . TRP A 1 86 ? 0.098 1.573 20.377 1.00 79.88 86 TRP A N 1
ATOM 700 C CA . TRP A 1 86 ? -0.926 2.473 19.854 1.00 79.88 86 TRP A CA 1
ATOM 701 C C . TRP A 1 86 ? -1.307 3.589 20.830 1.00 79.88 86 TRP A C 1
ATOM 703 O O . TRP A 1 86 ? -1.333 4.754 20.447 1.00 79.88 86 TRP A O 1
ATOM 713 N N . ASP A 1 87 ? -1.480 3.260 22.113 1.00 73.25 87 ASP A N 1
ATOM 714 C CA . ASP A 1 87 ? -1.817 4.243 23.153 1.00 73.25 87 ASP A CA 1
ATOM 715 C C . ASP A 1 87 ? -0.681 5.249 23.429 1.00 73.25 87 ASP A C 1
ATOM 717 O O . ASP A 1 87 ? -0.917 6.335 23.957 1.00 73.25 87 ASP A O 1
ATOM 721 N N . SER A 1 88 ? 0.558 4.899 23.067 1.00 65.69 88 SER A N 1
ATOM 722 C CA . SER A 1 88 ? 1.740 5.764 23.179 1.00 65.69 88 SER A CA 1
ATOM 723 C C . SER A 1 88 ? 2.042 6.555 21.904 1.00 65.69 88 SER A C 1
ATOM 725 O O . SER A 1 88 ? 2.753 7.559 21.961 1.00 65.69 88 SER A O 1
ATOM 727 N N . ILE A 1 89 ? 1.489 6.134 20.760 1.00 62.28 89 ILE A N 1
ATOM 728 C CA . ILE A 1 89 ? 1.566 6.876 19.505 1.00 62.28 89 ILE A CA 1
ATOM 729 C C . ILE A 1 89 ? 0.599 8.045 19.639 1.00 62.28 89 ILE A C 1
ATOM 731 O O . ILE A 1 89 ? -0.608 7.944 19.419 1.00 62.28 89 ILE A O 1
ATOM 735 N N . SER A 1 90 ? 1.140 9.185 20.058 1.00 54.22 90 SER A N 1
ATOM 736 C CA . SER A 1 90 ? 0.375 10.417 20.118 1.00 54.22 90 SER A CA 1
ATOM 737 C C . SER A 1 90 ? -0.148 10.733 18.718 1.00 54.22 90 SER A C 1
ATOM 739 O O . SER A 1 90 ? 0.610 11.130 17.840 1.00 54.22 90 SER A O 1
ATOM 741 N N . THR A 1 91 ? -1.467 10.639 18.527 1.00 52.28 91 THR A N 1
ATOM 742 C CA . THR A 1 91 ? -2.179 11.077 17.305 1.00 52.28 91 THR A CA 1
ATOM 743 C C . THR A 1 91 ? -1.965 12.563 16.962 1.00 52.28 91 THR A C 1
ATOM 745 O O . THR A 1 91 ? -2.473 13.052 15.954 1.00 52.28 91 THR A O 1
ATOM 748 N N . THR A 1 92 ? -1.216 13.290 17.800 1.00 47.62 92 THR A N 1
ATOM 749 C CA . THR A 1 92 ? -0.833 14.694 17.622 1.00 47.62 92 THR A CA 1
ATOM 750 C C . THR A 1 92 ? 0.656 14.900 17.320 1.00 47.62 92 THR A C 1
ATOM 752 O O . THR A 1 92 ? 1.004 15.964 16.807 1.00 47.62 92 THR A O 1
ATOM 755 N N . GLN A 1 93 ? 1.531 13.914 17.568 1.00 49.06 93 GLN A N 1
ATOM 756 C CA . GLN A 1 93 ? 2.921 13.971 17.108 1.00 49.06 93 GLN A CA 1
ATOM 757 C C . GLN A 1 93 ? 2.980 13.528 15.654 1.00 49.06 93 GLN A C 1
ATOM 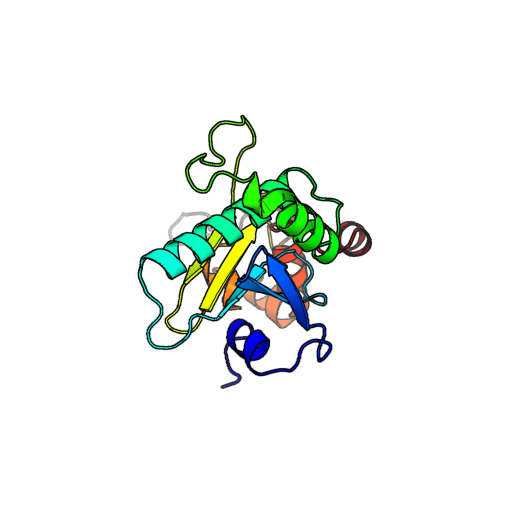759 O O . GLN A 1 93 ? 2.574 12.426 15.293 1.00 49.06 93 GLN A O 1
ATOM 764 N N . ARG A 1 94 ? 3.441 14.439 14.798 1.00 53.16 94 ARG A N 1
ATOM 765 C CA . ARG A 1 94 ? 3.591 14.161 13.377 1.00 53.16 94 ARG A CA 1
ATOM 766 C C . ARG A 1 94 ? 4.899 13.393 13.149 1.00 53.16 94 ARG A C 1
ATOM 768 O O . ARG A 1 94 ? 5.910 13.786 13.720 1.00 53.16 94 ARG A O 1
ATOM 775 N N . PRO A 1 95 ? 4.924 12.434 12.213 1.00 49.34 95 PRO A N 1
ATOM 776 C CA . PRO A 1 95 ? 6.136 11.754 11.728 1.00 49.34 95 PRO A CA 1
ATOM 777 C C . PRO A 1 95 ? 7.224 12.651 11.103 1.00 49.34 95 PRO A C 1
ATOM 779 O O . PRO A 1 95 ? 8.147 12.144 10.477 1.00 49.34 95 PRO A O 1
ATOM 782 N N . MET A 1 96 ? 7.096 13.984 11.158 1.00 48.34 96 MET A N 1
ATOM 783 C CA . MET A 1 96 ? 7.999 14.911 10.457 1.00 48.34 96 MET A CA 1
ATOM 784 C C . MET A 1 96 ? 9.179 15.394 11.309 1.00 48.34 96 MET A C 1
ATOM 786 O O . MET A 1 96 ? 9.964 16.207 10.832 1.00 48.34 96 MET A O 1
ATOM 790 N N . ASP A 1 97 ? 9.308 14.913 12.546 1.00 49.72 97 ASP A N 1
ATOM 791 C CA . ASP A 1 97 ? 10.357 15.357 13.474 1.00 49.72 97 ASP A CA 1
ATOM 792 C C . ASP A 1 97 ? 11.649 14.513 13.371 1.00 49.72 97 ASP A C 1
ATOM 794 O O . ASP A 1 97 ? 12.573 14.691 14.166 1.00 49.72 97 ASP A O 1
ATOM 798 N N . VAL A 1 98 ? 11.738 13.600 12.392 1.00 48.50 98 VAL A N 1
ATOM 799 C CA . VAL A 1 98 ? 12.913 12.749 12.136 1.00 48.50 98 VAL A CA 1
ATOM 800 C C . VAL A 1 98 ? 13.417 12.979 10.706 1.00 48.50 98 VAL A C 1
ATOM 802 O O . VAL A 1 98 ? 12.627 12.941 9.767 1.00 48.50 98 VAL A O 1
ATOM 805 N N . ASP A 1 99 ? 14.733 13.162 10.527 1.00 54.97 99 ASP A N 1
ATOM 806 C CA . ASP A 1 99 ? 15.432 13.358 9.234 1.00 54.97 99 ASP A CA 1
ATOM 807 C C . ASP A 1 99 ? 15.444 12.097 8.329 1.00 54.97 99 ASP A C 1
ATOM 809 O O . ASP A 1 99 ? 16.420 11.791 7.643 1.00 54.97 99 ASP A O 1
ATOM 813 N N . ILE A 1 100 ? 14.363 11.318 8.318 1.00 52.75 100 ILE A N 1
ATOM 814 C CA . ILE A 1 100 ? 14.148 10.269 7.322 1.00 52.75 100 ILE A CA 1
ATOM 815 C C . ILE A 1 100 ? 13.345 10.911 6.187 1.00 52.75 100 ILE A C 1
ATOM 817 O O . ILE A 1 100 ? 12.290 11.486 6.459 1.00 52.75 100 ILE A O 1
ATOM 821 N N . PRO A 1 101 ? 13.777 10.822 4.913 1.00 62.56 101 PRO A N 1
ATOM 822 C CA . PRO A 1 101 ? 12.949 11.247 3.792 1.00 62.56 101 PRO A CA 1
ATOM 823 C C . PRO A 1 101 ? 11.693 10.365 3.727 1.00 62.56 101 PRO A C 1
ATOM 825 O O . PRO A 1 101 ? 11.674 9.290 3.130 1.00 62.56 101 PRO A O 1
ATOM 828 N N . PHE A 1 102 ? 10.639 10.814 4.404 1.00 74.25 102 PHE A N 1
ATOM 829 C CA . PHE A 1 102 ? 9.358 10.138 4.500 1.00 74.25 102 PHE A CA 1
ATOM 830 C C . PHE A 1 102 ? 8.591 10.322 3.188 1.00 74.25 102 PHE A C 1
ATOM 832 O O . PHE A 1 102 ? 8.029 11.382 2.917 1.00 74.25 102 PHE A O 1
ATOM 839 N N . SER A 1 103 ? 8.578 9.283 2.352 1.00 83.94 103 SER A N 1
ATOM 840 C CA . SER A 1 103 ? 7.839 9.262 1.088 1.00 83.94 103 SER A CA 1
ATOM 841 C C . SER A 1 103 ? 6.792 8.159 1.117 1.00 83.94 103 SER A C 1
ATOM 843 O O . SER A 1 103 ? 7.073 7.010 1.452 1.00 83.94 103 SER A O 1
ATOM 845 N N . TYR A 1 104 ? 5.565 8.492 0.739 1.00 87.56 104 TYR A N 1
ATOM 846 C CA . TYR A 1 104 ? 4.468 7.537 0.658 1.00 87.56 104 TYR A CA 1
ATOM 847 C C . TYR A 1 104 ? 3.499 7.937 -0.450 1.00 87.56 104 TYR A C 1
ATOM 849 O O . TYR A 1 104 ? 3.446 9.090 -0.885 1.00 87.56 104 TYR A O 1
ATOM 857 N N . ASN A 1 105 ? 2.701 6.979 -0.902 1.00 88.62 105 ASN A N 1
ATOM 858 C CA . ASN A 1 105 ? 1.465 7.270 -1.603 1.00 88.62 105 ASN A CA 1
ATOM 859 C C . ASN A 1 105 ? 0.278 6.939 -0.715 1.00 88.62 105 ASN A C 1
ATOM 861 O O . ASN A 1 105 ? 0.283 5.936 -0.010 1.00 88.62 105 ASN A O 1
ATOM 865 N N . MET A 1 106 ? -0.758 7.765 -0.812 1.00 88.75 106 MET A N 1
ATOM 866 C CA . MET A 1 106 ? -2.045 7.540 -0.174 1.00 88.75 106 MET A CA 1
ATOM 867 C C . MET A 1 106 ? -3.130 7.558 -1.245 1.00 88.75 106 MET A C 1
ATOM 869 O O . MET A 1 106 ? -3.092 8.383 -2.159 1.00 88.75 106 MET A O 1
ATOM 873 N N . ALA A 1 107 ? -4.065 6.621 -1.152 1.00 87.69 107 ALA A N 1
ATOM 874 C CA . ALA A 1 107 ? -5.246 6.566 -1.993 1.00 87.69 107 ALA A CA 1
ATOM 875 C C . ALA A 1 107 ? -6.480 6.509 -1.101 1.00 87.69 107 ALA A C 1
ATOM 877 O O . ALA A 1 107 ? -6.499 5.844 -0.066 1.00 87.69 107 ALA A O 1
ATOM 878 N N . PHE A 1 108 ? -7.499 7.247 -1.515 1.00 88.38 108 PHE A N 1
ATOM 879 C CA . PHE A 1 108 ? -8.720 7.438 -0.759 1.00 88.38 108 PHE A CA 1
ATOM 880 C C . PHE A 1 108 ? -9.908 7.319 -1.706 1.00 88.38 108 PHE A C 1
ATOM 882 O O . PHE A 1 108 ? -9.946 7.964 -2.755 1.00 88.38 108 PHE A O 1
ATOM 889 N N . THR A 1 109 ? -10.868 6.481 -1.337 1.00 87.81 109 THR A N 1
ATOM 890 C CA . THR A 1 109 ? -12.149 6.325 -2.030 1.00 87.81 109 THR A CA 1
ATOM 891 C C . THR A 1 109 ? -13.286 6.471 -1.021 1.00 87.81 109 THR A C 1
ATOM 893 O O . THR A 1 109 ? -13.048 6.720 0.155 1.00 87.81 109 THR A O 1
ATOM 896 N N . LYS A 1 110 ? -14.541 6.308 -1.455 1.00 88.38 110 LYS A N 1
ATOM 897 C CA . LYS A 1 110 ? -15.675 6.261 -0.518 1.00 88.38 110 LYS A CA 1
ATOM 898 C C . LYS A 1 110 ? -15.706 4.985 0.333 1.00 88.38 110 LYS A C 1
ATOM 900 O O . LYS A 1 110 ? -16.369 4.979 1.359 1.00 88.38 110 LYS A O 1
ATOM 905 N N . GLU A 1 111 ? -15.030 3.922 -0.101 1.00 90.19 111 GLU A N 1
ATOM 906 C CA . GLU A 1 111 ? -15.125 2.584 0.503 1.00 90.19 111 GLU A CA 1
ATOM 907 C C . GLU A 1 111 ? -13.862 2.189 1.277 1.00 90.19 111 GLU A C 1
ATOM 909 O O . GLU A 1 111 ? -13.898 1.264 2.087 1.00 90.19 111 GLU A O 1
ATOM 914 N N . TRP A 1 112 ? -12.730 2.855 1.032 1.00 92.06 112 TRP A N 1
ATOM 915 C CA . TRP A 1 112 ? -11.459 2.512 1.665 1.00 92.06 112 TRP A CA 1
ATOM 916 C C . TRP A 1 112 ? -10.420 3.635 1.616 1.00 92.06 112 TRP A C 1
ATOM 918 O O . TRP A 1 112 ? -10.437 4.500 0.737 1.00 92.06 112 TRP A O 1
ATOM 928 N N . MET A 1 113 ? -9.469 3.560 2.548 1.00 93.31 113 MET A N 1
ATOM 929 C CA . MET A 1 113 ? -8.241 4.353 2.591 1.00 93.31 113 MET A CA 1
ATOM 930 C C . MET A 1 113 ? -7.037 3.408 2.569 1.00 93.31 113 MET A C 1
ATOM 932 O O . MET A 1 113 ? -7.057 2.372 3.233 1.00 93.31 113 MET A O 1
ATOM 936 N N . GLY A 1 114 ? -6.010 3.735 1.789 1.00 93.25 114 GLY A N 1
ATOM 937 C CA . GLY A 1 114 ? -4.818 2.908 1.643 1.00 93.25 114 GLY A CA 1
ATOM 938 C C . GLY A 1 114 ? -3.535 3.721 1.587 1.00 93.25 114 GLY A C 1
ATOM 939 O O . GLY A 1 114 ? -3.531 4.842 1.075 1.00 93.25 114 GLY A O 1
ATOM 940 N N . ILE A 1 115 ? -2.449 3.138 2.090 1.00 92.56 115 ILE A N 1
ATOM 941 C CA . ILE A 1 115 ? -1.113 3.736 2.078 1.00 92.56 115 ILE A CA 1
ATOM 942 C C . ILE A 1 115 ? -0.056 2.747 1.579 1.00 92.56 115 ILE A C 1
ATOM 944 O O . ILE A 1 115 ? -0.107 1.549 1.870 1.00 92.56 115 ILE A O 1
ATOM 948 N N . LEU A 1 116 ? 0.928 3.275 0.855 1.00 91.06 116 LEU A N 1
ATOM 949 C CA . LEU A 1 116 ? 2.099 2.564 0.352 1.00 91.06 116 LEU A CA 1
ATOM 950 C C . LEU A 1 116 ? 3.352 3.370 0.715 1.00 91.06 116 LEU A C 1
ATOM 952 O O . LEU A 1 116 ? 3.522 4.477 0.197 1.00 91.06 116 LEU A O 1
ATOM 956 N N . PRO A 1 117 ? 4.234 2.847 1.581 1.00 89.81 117 PRO A N 1
ATOM 957 C CA . PRO A 1 117 ? 5.503 3.490 1.916 1.00 89.81 117 PRO A CA 1
ATOM 958 C C . PRO A 1 117 ? 6.509 3.310 0.772 1.00 89.81 117 PRO A C 1
ATOM 960 O O . PRO A 1 117 ? 6.669 2.199 0.257 1.00 89.81 117 PRO A O 1
ATOM 963 N N . ARG A 1 118 ? 7.188 4.387 0.369 1.00 86.56 118 ARG A N 1
ATOM 964 C CA . ARG A 1 118 ? 8.097 4.409 -0.786 1.00 86.56 118 ARG A CA 1
ATOM 965 C C . ARG A 1 118 ? 9.548 4.601 -0.375 1.00 86.56 118 ARG A C 1
ATOM 967 O O . ARG A 1 118 ? 9.854 5.458 0.446 1.00 86.56 118 ARG A O 1
ATOM 974 N N . THR A 1 119 ? 10.436 3.853 -1.020 1.00 78.69 119 THR A N 1
ATOM 975 C CA . THR A 1 119 ? 11.892 3.989 -0.856 1.00 78.69 119 THR A CA 1
ATOM 976 C C . THR A 1 119 ? 12.531 4.824 -1.964 1.00 78.69 119 THR A C 1
ATOM 978 O O . THR A 1 119 ? 13.587 5.415 -1.755 1.00 78.69 119 THR A O 1
ATOM 981 N N . THR A 1 120 ? 11.887 4.909 -3.130 1.00 71.25 120 THR A N 1
ATOM 982 C CA . THR A 1 120 ? 12.350 5.683 -4.290 1.00 71.25 120 THR A CA 1
ATOM 983 C C . THR A 1 120 ? 11.168 6.348 -5.004 1.00 71.25 120 THR A C 1
ATOM 985 O O . THR A 1 120 ? 10.007 6.016 -4.760 1.00 71.25 120 THR A O 1
ATOM 988 N N . GLU A 1 121 ? 11.434 7.331 -5.867 1.00 61.47 121 GLU A N 1
ATOM 989 C CA . GLU A 1 121 ? 10.379 8.014 -6.636 1.00 61.47 121 GLU A CA 1
ATOM 990 C C . GLU A 1 121 ? 10.127 7.389 -8.013 1.00 61.47 121 GLU A C 1
ATOM 992 O O . GLU A 1 121 ? 9.049 7.551 -8.585 1.00 61.47 121 GLU A O 1
ATOM 997 N N . THR A 1 122 ? 11.116 6.716 -8.601 1.00 57.84 122 THR A N 1
ATOM 998 C CA . THR A 1 122 ? 11.039 6.193 -9.972 1.00 57.84 122 THR A CA 1
ATOM 999 C C . THR A 1 122 ? 11.945 4.979 -10.122 1.00 57.84 122 THR A C 1
ATOM 1001 O O . THR A 1 122 ? 13.091 5.005 -9.680 1.00 57.84 122 THR A O 1
ATOM 1004 N N . VAL A 1 123 ? 11.438 3.941 -10.790 1.00 59.84 123 VAL A N 1
ATOM 1005 C CA . VAL A 1 123 ? 12.223 2.794 -11.262 1.00 59.84 123 VAL A CA 1
ATOM 1006 C C . VAL A 1 123 ? 11.943 2.616 -12.751 1.00 59.84 123 VAL A C 1
ATOM 1008 O O . VAL A 1 123 ? 10.810 2.764 -13.218 1.00 59.84 123 VAL A O 1
ATOM 1011 N N . TYR A 1 124 ? 12.990 2.353 -13.525 1.00 58.03 124 TYR A N 1
ATOM 1012 C CA . TYR A 1 124 ? 12.881 2.235 -14.973 1.00 58.03 124 TYR A CA 1
ATOM 1013 C C . TYR A 1 124 ? 12.333 0.859 -15.384 1.00 58.03 124 TYR A C 1
ATOM 1015 O O . TYR A 1 124 ? 12.660 -0.153 -14.773 1.00 58.03 124 TYR A O 1
ATOM 1023 N N . VAL A 1 125 ? 11.459 0.829 -16.401 1.00 56.69 125 VAL A N 1
ATOM 1024 C CA . VAL A 1 125 ? 10.910 -0.425 -16.981 1.00 56.69 125 VAL A CA 1
ATOM 1025 C C . VAL A 1 125 ? 11.837 -1.055 -18.007 1.00 56.69 125 VAL A C 1
ATOM 1027 O O . VAL A 1 125 ? 11.734 -2.224 -18.352 1.00 56.69 125 VAL A O 1
ATOM 1030 N N . VAL A 1 126 ? 12.717 -0.233 -18.542 1.00 55.22 126 VAL A N 1
ATOM 1031 C CA . VAL A 1 126 ? 13.838 -0.634 -19.371 1.00 55.22 126 VAL A CA 1
ATOM 1032 C C . VAL A 1 126 ? 15.043 -0.323 -18.504 1.00 55.22 126 VAL A C 1
ATOM 1034 O O . VAL A 1 126 ? 15.053 0.754 -17.925 1.00 55.22 126 VAL A O 1
ATOM 1037 N N . ASP A 1 127 ? 15.985 -1.248 -18.352 1.00 52.25 127 ASP A N 1
ATOM 1038 C CA . ASP A 1 127 ? 16.963 -1.309 -17.250 1.00 52.25 127 ASP A CA 1
ATOM 1039 C C . ASP A 1 127 ? 17.741 -0.006 -16.927 1.00 52.25 127 ASP A C 1
ATOM 1041 O O . ASP A 1 127 ? 18.354 0.080 -15.864 1.00 52.25 127 ASP A O 1
ATOM 1045 N N . GLN A 1 128 ? 17.705 1.023 -17.788 1.00 55.97 128 GLN A N 1
ATOM 1046 C CA . GLN A 1 128 ? 18.201 2.383 -17.542 1.00 55.97 128 GLN A CA 1
ATOM 1047 C C . GLN A 1 128 ? 17.353 3.460 -18.256 1.00 55.97 128 GLN A C 1
ATOM 1049 O O . GLN A 1 128 ? 16.527 3.163 -19.123 1.00 55.97 128 GLN A O 1
ATOM 1054 N N . GLU A 1 129 ? 17.586 4.737 -17.917 1.00 56.25 129 GLU A N 1
ATOM 1055 C CA . GLU A 1 129 ? 17.103 5.886 -18.699 1.00 56.25 129 GLU A CA 1
ATOM 1056 C C . GLU A 1 129 ? 17.743 5.851 -20.095 1.00 56.25 129 GLU A C 1
ATOM 1058 O O . GLU A 1 129 ? 18.835 6.366 -20.316 1.00 56.25 129 GLU A O 1
ATOM 1063 N N . GLU A 1 130 ? 17.077 5.207 -21.046 1.00 55.94 130 GLU A N 1
ATOM 1064 C CA . GLU A 1 130 ? 17.523 5.185 -22.434 1.00 55.94 130 GLU A CA 1
ATOM 1065 C C . GLU A 1 130 ? 16.850 6.308 -23.230 1.00 55.94 130 GLU A C 1
ATOM 1067 O O . GLU A 1 130 ? 15.642 6.561 -23.114 1.00 55.94 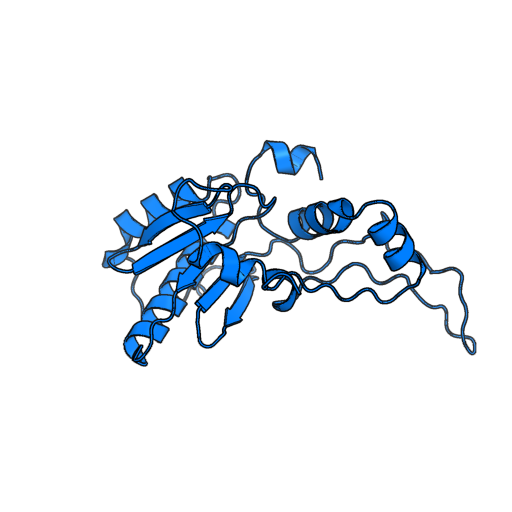130 GLU A O 1
ATOM 1072 N N . GLU A 1 131 ? 17.615 6.953 -24.115 1.00 55.59 131 GLU A N 1
ATOM 1073 C CA . GLU A 1 131 ? 17.007 7.662 -25.236 1.00 55.59 131 GLU A CA 1
ATOM 1074 C C . GLU A 1 131 ? 16.159 6.650 -26.013 1.00 55.59 131 GLU A C 1
ATOM 1076 O O . GLU A 1 131 ? 16.625 5.571 -26.374 1.00 55.59 131 GLU A O 1
ATOM 1081 N N . SER A 1 132 ? 14.892 6.970 -26.278 1.00 55.41 132 SER A N 1
ATOM 1082 C CA . SER A 1 132 ? 13.986 6.048 -26.980 1.00 55.41 132 SER A CA 1
ATOM 1083 C C . SER A 1 132 ? 14.414 5.754 -28.425 1.00 55.41 132 SER A C 1
ATOM 1085 O O . SER A 1 132 ? 13.746 4.988 -29.118 1.00 55.41 132 SER A O 1
ATOM 1087 N N . GLY A 1 133 ? 15.490 6.395 -28.900 1.00 58.28 133 GLY A N 1
ATOM 1088 C CA . GLY A 1 133 ? 15.931 6.414 -30.291 1.00 58.28 133 GLY A CA 1
ATOM 1089 C C . GLY A 1 133 ? 14.996 7.204 -31.211 1.00 58.28 133 GLY A C 1
ATOM 1090 O O . GLY A 1 133 ? 15.310 7.380 -32.386 1.00 58.28 133 GLY A O 1
ATOM 1091 N N . ALA A 1 134 ? 13.858 7.690 -30.704 1.00 58.22 134 ALA A N 1
ATOM 1092 C CA . ALA A 1 134 ? 12.903 8.480 -31.460 1.00 58.22 134 ALA A CA 1
ATOM 1093 C C . ALA A 1 134 ? 13.180 9.976 -31.279 1.00 58.22 134 ALA A C 1
ATOM 1095 O O . ALA A 1 134 ? 13.217 10.490 -30.160 1.00 58.22 134 ALA A O 1
ATOM 1096 N N . VAL A 1 135 ? 13.329 10.678 -32.400 1.00 65.62 135 VAL A N 1
ATOM 1097 C CA . VAL A 1 135 ? 13.359 12.141 -32.456 1.00 65.62 135 VAL A CA 1
ATOM 1098 C C . VAL A 1 135 ? 12.049 12.600 -33.084 1.00 65.62 135 VAL A C 1
ATOM 1100 O O . VAL A 1 135 ? 11.750 12.234 -34.219 1.00 65.62 135 VAL A O 1
ATOM 1103 N N . VAL A 1 136 ? 11.265 13.383 -32.346 1.00 65.38 136 VAL A N 1
ATOM 1104 C CA . VAL A 1 136 ? 10.011 13.979 -32.828 1.00 65.38 136 VAL A CA 1
ATOM 1105 C C . VAL A 1 136 ? 10.209 15.487 -32.853 1.00 65.38 136 VAL A C 1
ATOM 1107 O O . VAL A 1 136 ? 10.559 16.072 -31.832 1.00 65.38 136 VAL A O 1
ATOM 1110 N N . ASP A 1 137 ? 10.069 16.100 -34.029 1.00 77.00 137 ASP A N 1
ATOM 1111 C CA . ASP A 1 137 ? 10.284 17.539 -34.246 1.00 77.00 137 ASP A CA 1
ATOM 1112 C C . ASP A 1 137 ? 11.625 18.069 -33.696 1.00 77.00 137 ASP A C 1
ATOM 1114 O O . ASP A 1 137 ? 11.720 19.163 -33.147 1.00 77.00 137 ASP A O 1
ATOM 1118 N N . GLY A 1 138 ? 12.691 17.274 -33.831 1.00 74.88 138 GLY A N 1
ATOM 1119 C CA . GLY A 1 138 ? 14.034 17.638 -33.363 1.00 74.88 138 GLY A CA 1
ATOM 1120 C C . GLY A 1 138 ? 14.266 17.448 -31.860 1.00 74.88 138 GLY A C 1
ATOM 1121 O O . GLY A 1 138 ? 15.367 17.716 -31.384 1.00 74.88 138 GLY A O 1
ATOM 1122 N N . VAL A 1 139 ? 13.276 16.950 -31.115 1.00 68.62 139 VAL A N 1
ATOM 1123 C CA . VAL A 1 139 ? 13.401 16.634 -29.689 1.00 68.62 139 VAL A CA 1
ATOM 1124 C C . VAL A 1 139 ? 13.619 15.135 -29.511 1.00 68.62 139 VAL A C 1
ATOM 1126 O O . VAL A 1 139 ? 12.797 14.323 -29.939 1.00 68.62 139 VAL A O 1
ATOM 1129 N N . ALA A 1 140 ? 14.725 14.762 -28.862 1.00 64.69 140 ALA A N 1
ATOM 1130 C CA . ALA A 1 140 ? 14.971 13.384 -28.456 1.00 64.69 140 ALA A CA 1
ATOM 1131 C C . ALA A 1 140 ? 13.946 12.973 -27.390 1.00 64.69 140 ALA A C 1
ATOM 1133 O O . ALA A 1 140 ? 13.878 13.550 -26.301 1.00 64.69 140 ALA A O 1
ATOM 1134 N N . VAL A 1 141 ? 13.126 11.976 -27.710 1.00 60.53 141 VAL A N 1
ATOM 1135 C CA . VAL A 1 141 ? 12.158 11.414 -26.773 1.00 60.53 141 VAL A CA 1
ATOM 1136 C C . VAL A 1 141 ? 12.908 10.448 -25.862 1.00 60.53 141 VAL A C 1
ATOM 1138 O O . VAL A 1 141 ? 13.561 9.513 -26.324 1.00 60.53 141 VAL A O 1
ATOM 1141 N N . LYS A 1 142 ? 12.832 10.661 -24.552 1.00 62.97 142 LYS A N 1
ATOM 1142 C CA . LYS A 1 142 ? 13.383 9.735 -23.554 1.00 62.97 142 LYS A CA 1
ATOM 1143 C C . LYS A 1 142 ? 12.395 8.602 -23.281 1.00 62.97 142 LYS A C 1
ATOM 1145 O O . LYS A 1 142 ? 11.196 8.802 -23.456 1.00 62.97 142 LYS A O 1
ATOM 1150 N N . CYS A 1 143 ? 12.874 7.439 -22.840 1.00 58.78 143 CYS A N 1
ATOM 1151 C CA . CYS A 1 143 ? 12.016 6.427 -22.220 1.00 58.78 143 CYS A CA 1
ATOM 1152 C C . CYS A 1 143 ? 11.841 6.777 -20.734 1.00 58.78 143 CYS A C 1
ATOM 1154 O O . CYS A 1 143 ? 12.748 6.514 -19.943 1.00 58.78 143 CYS A O 1
ATOM 1156 N N . PRO A 1 144 ? 10.733 7.415 -20.320 1.00 59.78 144 PRO A N 1
ATOM 1157 C CA . PRO A 1 144 ? 10.486 7.651 -18.906 1.00 59.78 144 PRO A CA 1
ATOM 1158 C C . PRO A 1 144 ? 10.311 6.307 -18.184 1.00 59.78 144 PRO A C 1
ATOM 1160 O O . PRO A 1 144 ? 9.572 5.438 -18.635 1.00 59.78 144 PRO A O 1
ATOM 1163 N N . GLY A 1 145 ? 10.971 6.131 -17.038 1.00 60.91 145 GLY A N 1
ATOM 1164 C CA . GLY A 1 145 ? 10.689 4.993 -16.162 1.00 60.91 145 GLY A CA 1
ATOM 1165 C C . GLY A 1 145 ? 9.221 4.953 -15.717 1.00 60.91 145 GLY A C 1
ATOM 1166 O O . GLY A 1 145 ? 8.496 5.950 -15.832 1.00 60.91 145 GLY A O 1
ATOM 1167 N N . LEU A 1 146 ? 8.774 3.817 -15.167 1.00 63.28 146 LEU A N 1
ATOM 1168 C CA . LEU A 1 146 ? 7.471 3.788 -14.505 1.00 63.28 146 LEU A CA 1
ATOM 1169 C C . LEU A 1 146 ? 7.560 4.657 -13.254 1.00 63.28 146 LEU A C 1
ATOM 1171 O O . LEU A 1 146 ? 8.360 4.423 -12.348 1.00 63.28 146 LEU A O 1
ATOM 1175 N N . ASN A 1 147 ? 6.710 5.674 -13.210 1.00 63.66 147 ASN A N 1
ATOM 1176 C CA . ASN A 1 147 ? 6.574 6.513 -12.036 1.00 63.66 147 ASN A CA 1
ATOM 1177 C C . ASN A 1 147 ? 5.425 5.976 -11.186 1.00 63.66 147 ASN A C 1
ATOM 1179 O O . ASN A 1 147 ? 4.292 5.857 -11.663 1.00 63.66 147 ASN A O 1
ATOM 1183 N N . LEU A 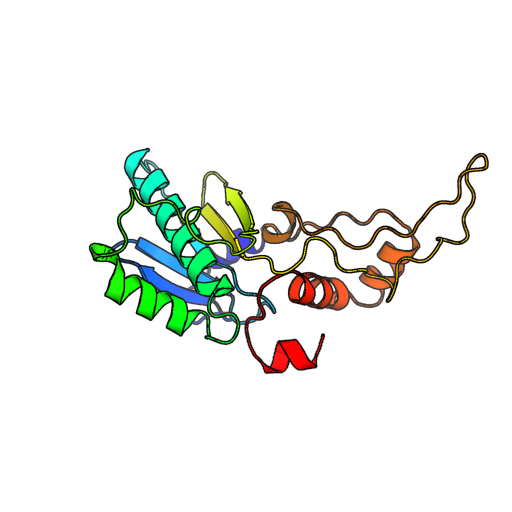1 148 ? 5.723 5.649 -9.931 1.00 65.56 148 LEU A N 1
ATOM 1184 C CA . LEU A 1 148 ? 4.709 5.202 -8.996 1.00 65.56 148 LEU A CA 1
ATOM 1185 C C . LEU A 1 148 ? 4.088 6.402 -8.300 1.00 65.56 148 LEU A C 1
ATOM 1187 O O . LEU A 1 148 ? 4.695 7.045 -7.442 1.00 65.56 148 LEU A O 1
ATOM 1191 N N . ASN A 1 149 ? 2.844 6.684 -8.662 1.00 70.75 149 ASN A N 1
ATOM 1192 C CA . ASN A 1 149 ? 1.995 7.606 -7.926 1.00 70.75 149 ASN A CA 1
ATOM 1193 C C . ASN A 1 149 ? 0.868 6.827 -7.225 1.00 70.75 149 ASN A C 1
ATOM 1195 O O . ASN A 1 149 ? 0.756 5.608 -7.360 1.00 70.75 149 ASN A O 1
ATOM 1199 N N . GLY A 1 150 ? 0.000 7.527 -6.490 1.00 64.56 150 GLY A N 1
ATOM 1200 C CA . GLY A 1 150 ? -1.077 6.888 -5.726 1.00 64.56 150 GLY A CA 1
ATOM 1201 C C . GLY A 1 150 ? -2.045 6.030 -6.544 1.00 64.56 150 GLY A C 1
ATOM 1202 O O . GLY A 1 150 ? -2.700 5.165 -5.971 1.00 64.56 150 GLY A O 1
ATOM 1203 N N . THR A 1 151 ? -2.091 6.182 -7.871 1.00 74.38 151 THR A N 1
ATOM 1204 C CA . THR A 1 151 ? -2.939 5.351 -8.740 1.00 74.38 151 THR A CA 1
ATOM 1205 C C . THR A 1 151 ? -2.421 3.917 -8.895 1.00 74.38 151 THR A C 1
ATOM 1207 O O . THR A 1 151 ? -3.217 3.007 -9.125 1.00 74.38 151 THR A O 1
ATOM 1210 N N . ALA A 1 152 ? -1.130 3.668 -8.645 1.00 73.38 152 ALA A N 1
ATOM 1211 C CA . ALA A 1 152 ? -0.570 2.316 -8.645 1.00 73.38 152 ALA A CA 1
ATOM 1212 C C . ALA A 1 152 ? -1.198 1.426 -7.564 1.00 73.38 152 ALA A C 1
ATOM 1214 O O . ALA A 1 152 ? -1.426 0.240 -7.793 1.00 73.38 152 ALA A O 1
ATOM 1215 N N . MET A 1 153 ? -1.598 2.002 -6.424 1.00 71.69 153 MET A N 1
ATOM 1216 C CA . MET A 1 153 ? -2.358 1.276 -5.399 1.00 71.69 153 MET A CA 1
ATOM 1217 C C . MET A 1 153 ? -3.770 0.889 -5.842 1.00 71.69 153 MET A C 1
ATOM 1219 O O . MET A 1 153 ? -4.371 0.013 -5.238 1.00 71.69 153 MET A O 1
ATOM 1223 N N . ALA A 1 154 ? -4.300 1.498 -6.901 1.00 71.12 154 ALA A N 1
ATOM 1224 C CA . ALA A 1 154 ? -5.539 1.069 -7.543 1.00 71.12 154 ALA A CA 1
ATOM 1225 C C . ALA A 1 154 ? -5.283 0.092 -8.709 1.00 71.12 154 ALA A C 1
ATOM 1227 O O . ALA A 1 154 ? -6.220 -0.317 -9.385 1.00 71.12 154 ALA A O 1
ATOM 1228 N N . GLY A 1 155 ? -4.027 -0.307 -8.948 1.00 73.44 155 GLY A N 1
ATOM 1229 C CA . GLY A 1 155 ? -3.647 -1.186 -10.059 1.00 73.44 155 GLY A CA 1
ATOM 1230 C C . GLY A 1 155 ? -3.533 -0.448 -11.392 1.00 73.44 155 GLY A C 1
ATOM 1231 O O . GLY A 1 155 ? -3.564 -1.073 -12.448 1.00 73.44 155 GLY A O 1
ATOM 1232 N N . MET A 1 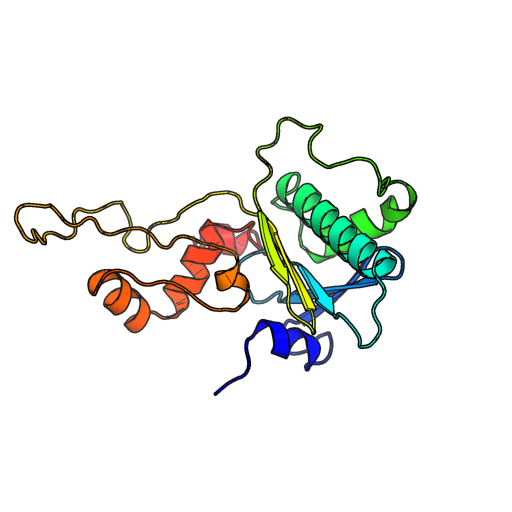156 ? -3.423 0.881 -11.356 1.00 77.50 156 MET A N 1
ATOM 1233 C CA . MET A 1 156 ? -3.283 1.711 -12.545 1.00 77.50 156 MET A CA 1
ATOM 1234 C C . MET A 1 156 ? -1.822 2.116 -12.733 1.00 77.50 156 MET A C 1
ATOM 1236 O O . MET A 1 156 ? -1.186 2.626 -11.814 1.00 77.50 156 MET A O 1
ATOM 1240 N N . ALA A 1 157 ? -1.299 1.929 -13.941 1.00 77.00 157 ALA A N 1
ATOM 1241 C CA . ALA A 1 157 ? 0.035 2.375 -14.323 1.00 77.00 157 ALA A CA 1
ATOM 1242 C C . ALA A 1 157 ? -0.054 3.234 -15.586 1.00 77.00 157 ALA A C 1
ATOM 1244 O O . ALA A 1 157 ? -0.794 2.911 -16.517 1.00 77.00 157 ALA A O 1
ATOM 1245 N N . LEU A 1 158 ? 0.706 4.330 -15.623 1.00 77.25 158 LEU A N 1
ATOM 1246 C CA . LEU A 1 158 ? 0.838 5.149 -16.823 1.00 77.25 158 LEU A CA 1
ATOM 1247 C C . LEU A 1 158 ? 2.024 4.648 -17.643 1.00 77.25 158 LEU A C 1
ATOM 1249 O O . LEU A 1 158 ? 3.173 4.858 -17.263 1.00 77.25 158 LEU A O 1
ATOM 1253 N N . VAL A 1 159 ? 1.723 4.045 -18.786 1.00 77.00 159 VAL A N 1
ATOM 1254 C CA . VAL A 1 159 ? 2.704 3.687 -19.810 1.00 77.00 159 VAL A CA 1
ATOM 1255 C C . VAL A 1 159 ? 2.751 4.810 -20.840 1.00 77.00 159 VAL A C 1
ATOM 1257 O O . VAL A 1 159 ? 1.715 5.201 -21.379 1.00 77.00 159 VAL A O 1
ATOM 1260 N N . ARG A 1 160 ? 3.935 5.368 -21.086 1.00 75.06 160 ARG A N 1
ATOM 1261 C CA . ARG A 1 160 ? 4.120 6.575 -21.907 1.00 75.06 160 ARG A CA 1
ATOM 1262 C C . ARG A 1 160 ? 4.685 6.264 -23.285 1.00 75.06 160 ARG A C 1
ATOM 1264 O O . ARG A 1 160 ? 4.424 7.017 -24.220 1.00 75.06 160 ARG A O 1
ATOM 1271 N N . THR A 1 161 ? 5.427 5.167 -23.433 1.00 74.31 161 THR A N 1
ATOM 1272 C CA . THR A 1 161 ? 6.031 4.784 -24.717 1.00 74.31 161 THR A CA 1
ATOM 1273 C C . THR A 1 161 ? 5.542 3.429 -25.218 1.00 74.31 161 THR A C 1
ATOM 1275 O O . THR A 1 161 ? 5.176 2.534 -24.456 1.00 74.31 161 THR A O 1
ATOM 1278 N N . ARG A 1 162 ? 5.581 3.233 -26.545 1.00 77.56 162 ARG A N 1
ATOM 1279 C CA . ARG A 1 162 ? 5.300 1.922 -27.155 1.00 77.56 162 ARG A CA 1
ATOM 1280 C C . ARG A 1 162 ? 6.289 0.854 -26.677 1.00 77.56 162 ARG A C 1
ATOM 1282 O O . ARG A 1 162 ? 5.907 -0.306 -26.573 1.00 77.56 162 ARG A O 1
ATOM 1289 N N . LYS A 1 163 ? 7.534 1.244 -26.380 1.00 74.75 163 LYS A N 1
ATOM 1290 C CA . LYS A 1 163 ? 8.579 0.352 -25.864 1.00 74.75 163 LYS A CA 1
ATOM 1291 C C . LYS A 1 163 ? 8.202 -0.189 -24.485 1.00 74.75 163 LYS A C 1
ATOM 1293 O O . LYS A 1 163 ? 8.135 -1.403 -24.334 1.00 74.75 163 LYS A O 1
ATOM 1298 N N . GLU A 1 164 ? 7.856 0.686 -23.538 1.00 73.62 164 GLU A N 1
ATOM 1299 C CA . GLU A 1 164 ? 7.322 0.284 -22.225 1.00 73.62 164 GLU A CA 1
ATOM 1300 C C . GLU A 1 164 ? 6.084 -0.607 -22.379 1.00 73.62 164 GLU A C 1
ATOM 1302 O O . GLU A 1 164 ? 5.980 -1.645 -21.731 1.00 73.62 164 GLU A O 1
ATOM 1307 N N . MET A 1 165 ? 5.168 -0.248 -23.287 1.00 80.69 165 MET A N 1
ATOM 1308 C CA . MET A 1 165 ? 3.962 -1.041 -23.521 1.00 80.69 165 MET A CA 1
ATOM 1309 C C . MET A 1 165 ? 4.288 -2.447 -24.021 1.00 80.69 165 MET A C 1
ATOM 1311 O O . MET A 1 165 ? 3.689 -3.409 -23.558 1.00 80.69 165 MET A O 1
ATOM 1315 N N . ASN A 1 166 ? 5.246 -2.587 -24.937 1.00 82.38 166 ASN A N 1
ATOM 1316 C CA . ASN A 1 166 ? 5.663 -3.892 -25.439 1.00 82.38 166 ASN A CA 1
ATOM 1317 C C . ASN A 1 166 ? 6.319 -4.742 -24.335 1.00 82.38 166 ASN A C 1
ATOM 1319 O O . ASN A 1 166 ? 6.057 -5.940 -24.291 1.00 82.38 166 ASN A O 1
ATOM 1323 N N . VAL A 1 167 ? 7.115 -4.143 -23.437 1.00 77.69 167 VAL A N 1
ATOM 1324 C CA . VAL A 1 167 ? 7.701 -4.847 -22.277 1.00 77.69 167 VAL A CA 1
ATOM 1325 C C . VAL A 1 167 ? 6.598 -5.361 -21.351 1.00 77.69 167 VAL A C 1
ATOM 1327 O O . VAL A 1 167 ? 6.562 -6.547 -21.042 1.00 77.69 167 VAL A O 1
ATOM 1330 N N . VAL A 1 168 ? 5.650 -4.496 -20.982 1.00 77.62 168 VAL A N 1
ATOM 1331 C CA . VAL A 1 168 ? 4.514 -4.856 -20.117 1.00 77.62 168 VAL A CA 1
ATOM 1332 C C . VAL A 1 168 ? 3.623 -5.926 -20.755 1.00 77.62 168 VAL A C 1
ATOM 1334 O O . VAL A 1 168 ? 3.148 -6.823 -20.065 1.00 77.62 168 VAL A O 1
ATOM 1337 N N . LEU A 1 169 ? 3.373 -5.846 -22.065 1.00 83.06 169 LEU A N 1
ATOM 1338 C CA . LEU A 1 169 ? 2.561 -6.839 -22.774 1.00 83.06 169 LEU A CA 1
ATOM 1339 C C . LEU A 1 169 ? 3.279 -8.188 -22.917 1.00 83.06 169 LEU A C 1
ATOM 1341 O O . LEU A 1 169 ? 2.615 -9.222 -22.911 1.00 83.06 169 LEU A O 1
ATOM 1345 N N . ALA A 1 170 ? 4.606 -8.184 -23.061 1.00 84.12 170 ALA A N 1
ATOM 1346 C CA . ALA A 1 170 ? 5.407 -9.404 -23.129 1.00 84.12 170 ALA A CA 1
ATOM 1347 C C . ALA A 1 170 ? 5.538 -10.084 -21.758 1.00 84.12 170 ALA A C 1
ATOM 1349 O O . ALA A 1 170 ? 5.550 -11.312 -21.686 1.00 84.12 170 ALA A O 1
ATOM 1350 N N . ASP A 1 171 ? 5.604 -9.296 -20.682 1.00 79.44 171 ASP A N 1
ATOM 1351 C CA . ASP A 1 171 ? 5.643 -9.781 -19.306 1.00 79.44 171 ASP A CA 1
ATOM 1352 C C . ASP A 1 171 ? 4.825 -8.866 -18.372 1.00 79.44 171 ASP A C 1
ATOM 1354 O O . ASP A 1 171 ? 5.350 -7.894 -17.818 1.00 79.44 171 ASP A O 1
ATOM 1358 N N . PRO A 1 172 ? 3.542 -9.192 -18.124 1.00 77.75 172 PRO A N 1
ATOM 1359 C CA . PRO A 1 172 ? 2.710 -8.444 -17.181 1.00 77.75 172 PRO A CA 1
ATOM 1360 C C . PRO A 1 172 ? 3.269 -8.426 -15.750 1.00 77.75 172 PRO A C 1
ATOM 1362 O O . PRO A 1 172 ? 3.001 -7.493 -14.989 1.00 77.75 172 PRO A O 1
ATOM 1365 N N . GLY A 1 173 ? 4.073 -9.429 -15.375 1.00 76.69 173 GLY A N 1
ATOM 1366 C CA . GLY A 1 173 ? 4.739 -9.504 -14.076 1.00 76.69 173 GLY A CA 1
ATOM 1367 C C . GLY A 1 173 ? 5.821 -8.439 -13.890 1.00 76.69 173 GLY A C 1
ATOM 1368 O O . GLY A 1 173 ? 6.204 -8.153 -12.753 1.00 76.69 173 GLY A O 1
ATOM 1369 N N . TYR A 1 174 ? 6.272 -7.805 -14.976 1.00 75.56 174 TYR A N 1
ATOM 1370 C CA . TYR A 1 174 ? 7.258 -6.731 -14.932 1.00 75.56 174 TYR A CA 1
ATOM 1371 C C . TYR A 1 174 ? 6.749 -5.531 -14.127 1.00 75.56 174 TYR A C 1
ATOM 1373 O O . TYR A 1 174 ? 7.486 -5.005 -13.302 1.00 75.56 174 TYR A O 1
ATOM 1381 N N . ILE A 1 175 ? 5.464 -5.166 -14.256 1.00 75.94 175 ILE A N 1
ATOM 1382 C CA . ILE A 1 175 ? 4.866 -4.088 -13.449 1.00 75.94 175 ILE A CA 1
ATOM 1383 C C . ILE A 1 175 ? 4.978 -4.410 -11.958 1.00 75.94 175 ILE A C 1
ATOM 1385 O O . ILE A 1 175 ? 5.416 -3.566 -11.183 1.00 75.94 175 ILE A O 1
ATOM 1389 N N . ALA A 1 176 ? 4.618 -5.627 -11.544 1.00 75.81 176 ALA A N 1
ATOM 1390 C CA . ALA A 1 176 ? 4.660 -6.013 -10.135 1.00 75.81 176 ALA A CA 1
ATOM 1391 C C . ALA A 1 176 ? 6.085 -5.934 -9.558 1.00 75.81 176 ALA A C 1
ATOM 1393 O O . ALA A 1 176 ? 6.259 -5.451 -8.437 1.00 75.81 176 ALA A O 1
ATOM 1394 N N . ARG A 1 177 ? 7.097 -6.338 -10.340 1.00 77.62 177 ARG A N 1
ATOM 1395 C CA . ARG A 1 177 ? 8.512 -6.212 -9.959 1.00 77.62 177 ARG A CA 1
ATOM 1396 C C . ARG A 1 177 ? 8.958 -4.751 -9.917 1.00 77.62 177 ARG A C 1
ATOM 1398 O O . ARG A 1 177 ? 9.459 -4.307 -8.893 1.00 77.62 177 ARG A O 1
ATOM 1405 N N . THR A 1 178 ? 8.688 -3.957 -10.952 1.00 74.88 178 THR A N 1
ATOM 1406 C CA . THR A 1 178 ? 9.039 -2.526 -10.963 1.00 74.88 178 THR A CA 1
ATOM 1407 C C . THR A 1 178 ? 8.415 -1.772 -9.788 1.00 74.88 178 THR A C 1
ATOM 1409 O O . THR A 1 178 ? 9.093 -0.996 -9.121 1.00 74.88 178 THR A O 1
ATOM 1412 N N . ILE A 1 179 ? 7.145 -2.041 -9.479 1.00 74.94 179 ILE A N 1
ATOM 1413 C CA . ILE A 1 179 ? 6.473 -1.476 -8.306 1.00 74.94 179 ILE A CA 1
ATOM 1414 C C . ILE A 1 179 ? 7.140 -1.961 -7.002 1.00 74.94 179 ILE A C 1
ATOM 1416 O O . ILE A 1 179 ? 7.319 -1.173 -6.071 1.00 74.94 179 ILE A O 1
ATOM 1420 N N . GLY A 1 180 ? 7.540 -3.235 -6.933 1.00 74.88 180 GLY A N 1
ATOM 1421 C CA . GLY A 1 180 ? 8.304 -3.801 -5.818 1.00 74.88 180 GLY A CA 1
ATOM 1422 C C . GLY A 1 180 ? 9.633 -3.085 -5.549 1.00 74.88 180 GLY A C 1
ATOM 1423 O O . GLY A 1 180 ? 10.015 -2.959 -4.390 1.00 74.88 180 GLY A O 1
ATOM 1424 N N . GLY A 1 181 ? 10.292 -2.562 -6.589 1.00 74.25 181 GLY A N 1
ATOM 1425 C CA . GLY A 1 181 ? 11.502 -1.737 -6.469 1.00 74.25 181 GLY A CA 1
ATOM 1426 C C . GLY A 1 181 ? 11.258 -0.305 -5.974 1.00 74.25 181 GLY A C 1
ATOM 1427 O O . GLY A 1 181 ? 12.201 0.377 -5.575 1.00 74.25 181 GLY A O 1
ATOM 1428 N N . ILE A 1 182 ? 10.006 0.159 -5.988 1.00 77.94 182 ILE A N 1
ATOM 1429 C CA . ILE A 1 182 ? 9.620 1.506 -5.543 1.00 77.94 182 ILE A CA 1
ATOM 1430 C C . ILE A 1 182 ? 9.085 1.484 -4.104 1.00 77.94 182 ILE A C 1
ATOM 1432 O O . ILE A 1 182 ? 9.398 2.364 -3.295 1.00 77.94 182 ILE A O 1
ATOM 1436 N N . GLY A 1 183 ? 8.279 0.474 -3.771 1.00 83.00 183 GLY A N 1
ATOM 1437 C CA . GLY A 1 183 ? 7.770 0.250 -2.419 1.00 83.00 183 GLY A CA 1
ATOM 1438 C C . GLY A 1 183 ? 8.799 -0.384 -1.478 1.00 83.00 183 GLY A C 1
ATOM 1439 O O . GLY A 1 183 ? 9.914 -0.727 -1.866 1.00 83.00 183 GLY A O 1
ATOM 1440 N N . VAL A 1 184 ? 8.423 -0.566 -0.212 1.00 86.19 184 VAL A N 1
ATOM 1441 C CA . VAL A 1 184 ? 9.197 -1.407 0.718 1.00 86.19 184 VAL A CA 1
ATOM 1442 C C . VAL A 1 184 ? 8.862 -2.882 0.451 1.00 86.19 184 VAL A C 1
ATOM 1444 O O . VAL A 1 184 ? 7.680 -3.220 0.495 1.00 86.19 184 VAL A O 1
ATOM 1447 N N . PRO A 1 185 ? 9.832 -3.785 0.214 1.00 86.19 185 PRO A N 1
ATOM 1448 C CA . PRO A 1 185 ? 9.548 -5.185 -0.109 1.00 86.19 185 PRO A CA 1
ATOM 1449 C C . PRO A 1 185 ? 8.759 -5.930 0.978 1.00 86.19 185 PRO A C 1
ATOM 1451 O O . PRO A 1 185 ? 9.004 -5.762 2.174 1.00 86.19 185 PRO A O 1
ATOM 1454 N N . GLN A 1 186 ? 7.835 -6.796 0.552 1.00 84.31 186 GLN A N 1
ATOM 1455 C CA . GLN A 1 186 ? 7.002 -7.625 1.432 1.00 84.31 186 GLN A CA 1
ATOM 1456 C C . GLN A 1 186 ? 7.793 -8.766 2.096 1.00 84.31 186 GLN A C 1
ATOM 1458 O O . GLN A 1 186 ? 7.502 -9.134 3.233 1.00 84.31 186 GLN A O 1
ATOM 1463 N N . GLN A 1 187 ? 8.787 -9.318 1.393 1.00 74.31 187 GLN A N 1
ATOM 1464 C CA . GLN A 1 187 ? 9.677 -10.385 1.859 1.00 74.31 187 GLN A CA 1
ATOM 1465 C C . GLN A 1 187 ? 11.105 -10.134 1.368 1.00 74.31 187 GLN A C 1
ATOM 1467 O O . GLN A 1 187 ? 11.310 -9.556 0.300 1.00 74.31 187 GLN A O 1
ATOM 1472 N N . GLU A 1 188 ? 12.098 -10.629 2.106 1.00 60.47 188 GLU A N 1
ATOM 1473 C CA . GLU A 1 188 ? 13.514 -10.508 1.736 1.00 60.47 188 GLU A CA 1
ATOM 1474 C C . GLU A 1 188 ? 13.833 -11.245 0.421 1.00 60.47 188 GLU A C 1
ATOM 1476 O O . GLU A 1 188 ? 14.583 -10.742 -0.411 1.00 60.47 188 GLU A O 1
ATOM 1481 N N . ALA A 1 189 ? 13.155 -12.368 0.156 1.00 53.53 189 ALA A N 1
ATOM 1482 C CA . ALA A 1 189 ? 13.246 -13.095 -1.113 1.00 53.53 189 ALA A CA 1
ATOM 1483 C C . ALA A 1 189 ? 12.776 -1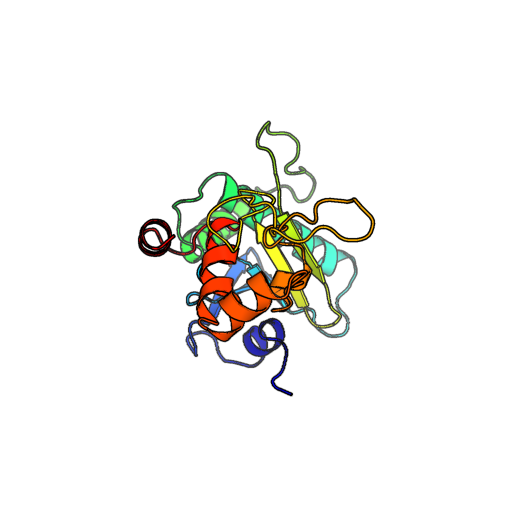2.265 -2.325 1.00 53.53 189 ALA A C 1
ATOM 1485 O O . ALA A 1 189 ? 13.331 -12.395 -3.418 1.00 53.53 189 ALA A O 1
ATOM 1486 N N . HIS A 1 190 ? 11.799 -11.367 -2.139 1.00 58.59 190 HIS A N 1
ATOM 1487 C CA . HIS A 1 190 ? 11.382 -10.449 -3.200 1.00 58.59 190 HIS A CA 1
ATOM 1488 C C . HIS A 1 190 ? 12.473 -9.427 -3.509 1.00 58.59 190 HIS A C 1
ATOM 1490 O O . HIS A 1 190 ? 12.628 -9.061 -4.663 1.00 58.59 190 HIS A O 1
ATOM 1496 N N . ARG A 1 191 ? 13.292 -9.038 -2.524 1.00 52.78 191 ARG A N 1
ATOM 1497 C CA . ARG A 1 191 ? 14.427 -8.131 -2.740 1.00 52.78 191 ARG A CA 1
ATOM 1498 C C . ARG A 1 191 ? 15.525 -8.743 -3.612 1.00 52.78 191 ARG A C 1
ATOM 1500 O O . ARG A 1 191 ? 16.166 -8.010 -4.345 1.00 52.78 191 ARG A O 1
ATOM 1507 N N . ALA A 1 192 ? 15.734 -10.058 -3.540 1.00 46.06 192 ALA A N 1
ATOM 1508 C CA . ALA A 1 192 ? 16.708 -10.772 -4.374 1.00 46.06 192 ALA A CA 1
ATOM 1509 C C . ALA A 1 192 ? 16.204 -11.062 -5.804 1.00 46.06 192 ALA A C 1
ATOM 1511 O O . ALA A 1 192 ? 16.977 -11.513 -6.644 1.00 46.06 192 ALA A O 1
ATOM 1512 N N . SER A 1 193 ? 14.906 -10.850 -6.053 1.00 47.19 193 SER A N 1
ATOM 1513 C CA . SER A 1 193 ? 14.236 -11.073 -7.345 1.00 47.19 193 SER A CA 1
ATOM 1514 C C . SER A 1 193 ? 13.982 -9.769 -8.122 1.00 47.19 193 SER A C 1
ATOM 1516 O O . SER A 1 193 ? 13.360 -9.808 -9.187 1.00 47.19 193 SER A O 1
ATOM 1518 N N . LEU A 1 194 ? 14.399 -8.637 -7.543 1.00 47.97 194 LEU A N 1
ATOM 1519 C CA . LEU A 1 194 ? 14.396 -7.286 -8.108 1.00 47.97 194 LEU A CA 1
ATOM 1520 C C . LEU A 1 194 ? 15.796 -6.957 -8.624 1.00 47.97 194 LEU A C 1
ATOM 1522 O O . LEU A 1 194 ? 15.863 -6.294 -9.678 1.00 47.97 194 LEU A O 1
#